Protein AF-A0A826DBD9-F1 (afdb_monomer_lite)

Sequence (202 aa):
TCIGIIIVSYSLYLLYKIFKNRTNKFSIKQLVLSLCILIIGIWIFPSMSNSEAGSWYSEKFFPAYSSSVYELENSRDSVAAYVTYLGMVENENYDDNFFASVNKTDIATHEDNLKSELISLKKSKQSLEEIKAPWYLSDPYFKGGNKIINNQIEILKIQIKDIKSYLKKGSDNIKKSYERSGEIEEIQKKIDSLILEYNFHS

Organism: Listeria monocytogenes (NCBI:txid1639)

pLDDT: mean 79.6, std 13.5, range [39.66, 97.69]

Structure (mmCIF, N/CA/C/O backbone):
data_AF-A0A826DBD9-F1
#
_entry.id   AF-A0A826DBD9-F1
#
loop_
_atom_site.group_PDB
_atom_site.id
_atom_site.type_symbol
_atom_site.label_atom_id
_atom_site.label_alt_id
_atom_site.label_comp_id
_atom_site.label_asym_id
_atom_site.label_entity_id
_atom_site.label_seq_id
_atom_site.pdbx_PDB_ins_code
_atom_site.Cartn_x
_atom_site.Cartn_y
_atom_site.Cartn_z
_atom_site.occupancy
_atom_site.B_iso_or_equiv
_atom_site.auth_seq_id
_atom_site.auth_comp_id
_atom_site.auth_asym_id
_atom_site.auth_atom_id
_atom_site.pdbx_PDB_model_num
ATOM 1 N N . THR A 1 1 ? -9.667 7.531 26.352 1.00 48.44 1 THR A N 1
ATOM 2 C CA . THR A 1 1 ? -9.266 6.233 25.768 1.00 48.44 1 THR A CA 1
ATOM 3 C C . THR A 1 1 ? -8.760 5.239 26.810 1.00 48.44 1 THR A C 1
ATOM 5 O O . THR A 1 1 ? -9.379 4.194 26.935 1.00 48.44 1 THR A O 1
ATOM 8 N N . CYS A 1 2 ? -7.782 5.551 27.674 1.00 52.50 2 CYS A N 1
ATOM 9 C CA . CYS A 1 2 ? -7.395 4.645 28.784 1.00 52.50 2 CYS A CA 1
ATOM 10 C C . CYS A 1 2 ? -8.496 4.437 29.846 1.00 52.50 2 CYS A C 1
ATOM 12 O O . CYS A 1 2 ? -8.541 3.406 30.507 1.00 52.50 2 CYS A O 1
ATOM 14 N N . ILE A 1 3 ? -9.403 5.405 29.993 1.00 57.22 3 ILE A N 1
ATOM 15 C CA . ILE A 1 3 ? -10.398 5.451 31.072 1.00 57.22 3 ILE A CA 1
ATOM 16 C C . ILE A 1 3 ? -11.368 4.255 31.027 1.00 57.22 3 ILE A C 1
ATOM 18 O O . ILE A 1 3 ? -11.639 3.689 32.073 1.00 57.22 3 ILE A O 1
ATOM 22 N N . GLY A 1 4 ? -11.828 3.799 29.855 1.00 57.78 4 GLY A N 1
ATOM 23 C CA . GLY A 1 4 ? -12.777 2.676 29.752 1.00 57.78 4 GLY A CA 1
ATOM 24 C C . GLY A 1 4 ? -12.180 1.325 30.166 1.00 57.78 4 GLY A C 1
ATOM 25 O O . GLY A 1 4 ? -12.753 0.621 30.992 1.00 57.78 4 GLY A O 1
ATOM 26 N N . ILE A 1 5 ? -10.982 0.999 29.667 1.00 65.94 5 ILE A N 1
ATOM 27 C CA . ILE A 1 5 ? -10.252 -0.223 30.049 1.00 65.94 5 ILE A CA 1
ATOM 28 C C . ILE A 1 5 ? -9.853 -0.165 31.526 1.00 65.94 5 ILE A C 1
ATOM 30 O O . ILE A 1 5 ? -9.990 -1.164 32.232 1.00 65.94 5 ILE A O 1
ATOM 34 N N . ILE A 1 6 ? -9.418 1.002 32.016 1.00 70.06 6 ILE A N 1
ATOM 35 C CA . ILE A 1 6 ? -9.137 1.221 33.440 1.00 70.06 6 ILE A CA 1
ATOM 36 C C . ILE A 1 6 ? -10.406 0.998 34.266 1.00 70.06 6 ILE A C 1
ATOM 38 O O . ILE A 1 6 ? -10.347 0.288 35.261 1.00 70.06 6 ILE A O 1
ATOM 42 N N . ILE A 1 7 ? -11.557 1.523 33.841 1.00 72.38 7 ILE A N 1
ATOM 43 C CA . ILE A 1 7 ? -12.844 1.360 34.526 1.00 72.38 7 ILE A CA 1
ATOM 44 C C . ILE A 1 7 ? -13.275 -0.110 34.560 1.00 72.38 7 ILE A C 1
ATOM 46 O O . ILE A 1 7 ? -13.639 -0.602 35.628 1.00 72.38 7 ILE A O 1
ATOM 50 N N . VAL A 1 8 ? -13.202 -0.836 33.441 1.00 70.50 8 VAL A N 1
ATOM 51 C CA . VAL A 1 8 ? -13.578 -2.260 33.380 1.00 70.50 8 VAL A CA 1
ATOM 52 C C . VAL A 1 8 ? -12.626 -3.105 34.228 1.00 70.50 8 VAL A C 1
ATOM 54 O O . VAL A 1 8 ? -13.078 -3.900 35.052 1.00 70.50 8 VAL A O 1
ATOM 57 N N . SER A 1 9 ? -11.316 -2.874 34.111 1.00 73.75 9 SER A N 1
ATOM 58 C CA . SER A 1 9 ? -10.287 -3.589 34.880 1.00 73.75 9 SER A CA 1
ATOM 59 C C . SER A 1 9 ? -10.394 -3.306 36.381 1.00 73.75 9 SER A C 1
ATOM 61 O O . SER A 1 9 ? -10.300 -4.221 37.197 1.00 73.75 9 SER A O 1
ATOM 63 N N . TYR A 1 10 ? -10.654 -2.053 36.761 1.00 77.31 10 TYR A N 1
ATOM 64 C CA . TYR A 1 10 ? -10.854 -1.638 38.149 1.00 77.31 10 TYR A CA 1
ATOM 65 C C . TYR A 1 10 ? -12.151 -2.209 38.737 1.00 77.31 10 TYR A C 1
ATOM 67 O O . TYR A 1 10 ? -12.165 -2.662 39.882 1.00 77.31 10 TYR A O 1
ATOM 75 N N . SER A 1 11 ? -13.223 -2.269 37.944 1.00 73.25 11 SER A N 1
ATOM 76 C CA . SER A 1 11 ? -14.505 -2.861 38.352 1.00 73.25 11 SER A CA 1
ATOM 77 C C . SER A 1 11 ? -14.402 -4.374 38.535 1.00 73.25 11 SER A C 1
ATOM 79 O O . SER A 1 11 ? -14.896 -4.9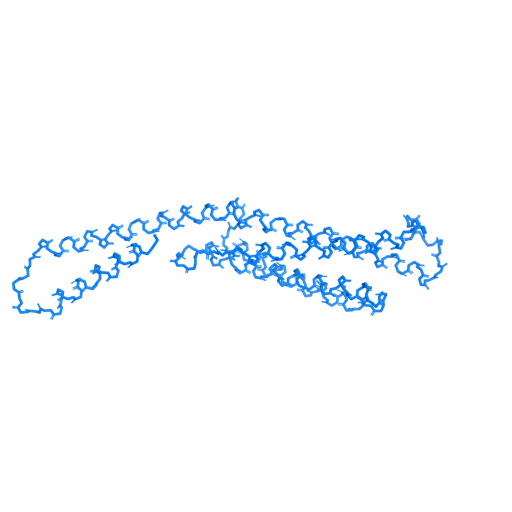05 39.530 1.00 73.25 11 SER A O 1
ATOM 81 N N . LEU A 1 12 ? -13.695 -5.063 37.632 1.00 78.31 12 LEU A N 1
ATOM 82 C CA . LEU A 1 12 ? -13.373 -6.489 37.754 1.00 78.31 12 LEU A CA 1
ATOM 83 C C . LEU A 1 12 ? -12.488 -6.770 38.973 1.00 78.31 12 LEU A C 1
ATOM 85 O O . LEU A 1 12 ? -12.736 -7.731 39.699 1.00 78.31 12 LEU A O 1
ATOM 89 N N . TYR A 1 13 ? -11.498 -5.917 39.243 1.00 81.25 13 TYR A N 1
ATOM 90 C CA . TYR A 1 13 ? -10.651 -6.022 40.433 1.00 81.25 13 TYR A CA 1
ATOM 91 C C . TYR A 1 13 ? -11.450 -5.837 41.733 1.00 81.25 13 TYR A C 1
ATOM 93 O O . TYR A 1 13 ? -11.269 -6.598 42.687 1.00 81.25 13 TYR A O 1
ATOM 101 N N . LEU A 1 14 ? -12.367 -4.864 41.768 1.00 75.25 14 LEU A N 1
ATOM 102 C CA . LEU A 1 14 ? -13.287 -4.661 42.888 1.00 75.25 14 LEU A CA 1
ATOM 103 C C . LEU A 1 14 ? -14.182 -5.885 43.103 1.00 75.25 14 LEU A C 1
ATOM 105 O O . LEU A 1 14 ? -14.230 -6.399 44.219 1.00 75.25 14 LEU A O 1
ATOM 109 N N . LEU A 1 15 ? -14.811 -6.402 42.043 1.00 74.31 15 LEU A N 1
ATOM 110 C CA . LEU A 1 15 ? -15.608 -7.634 42.087 1.00 74.31 15 LEU A CA 1
ATOM 111 C C . LEU A 1 15 ? -14.781 -8.819 42.610 1.00 74.31 15 LEU A C 1
ATOM 113 O O . LEU A 1 15 ? -15.207 -9.510 43.533 1.00 74.31 15 LEU A O 1
ATOM 117 N N . TYR A 1 16 ? -13.564 -9.015 42.105 1.00 78.69 16 TYR A N 1
ATOM 118 C CA . TYR A 1 16 ? -12.661 -10.068 42.575 1.00 78.69 16 TYR A CA 1
ATOM 119 C C . TYR A 1 16 ? -12.344 -9.945 44.073 1.00 78.69 16 TYR A C 1
ATOM 121 O O . TYR A 1 16 ? -12.431 -10.927 44.813 1.00 78.69 16 TYR A O 1
ATOM 129 N N . LYS A 1 17 ? -12.009 -8.738 44.545 1.00 75.75 17 LYS A N 1
ATOM 130 C CA . LYS A 1 17 ? -11.693 -8.480 45.959 1.00 75.75 17 LYS A CA 1
ATOM 131 C C . LYS A 1 17 ? -12.891 -8.762 46.869 1.00 75.75 17 LYS A C 1
ATOM 133 O O . LYS A 1 17 ? -12.713 -9.295 47.964 1.00 75.75 17 LYS A O 1
ATOM 138 N N . ILE A 1 18 ? -14.092 -8.441 46.394 1.00 70.50 18 ILE A N 1
ATOM 139 C CA . ILE A 1 18 ? -15.359 -8.724 47.069 1.00 70.50 18 ILE A CA 1
ATOM 140 C C . ILE A 1 18 ? -15.573 -10.235 47.219 1.00 70.50 18 ILE A C 1
ATOM 142 O O . ILE A 1 18 ? -15.823 -10.705 48.325 1.00 70.50 18 ILE A O 1
ATOM 146 N N . PHE A 1 19 ? -15.416 -11.007 46.141 1.00 71.50 19 PHE A N 1
ATOM 147 C CA . PHE A 1 19 ? -15.623 -12.459 46.175 1.00 71.50 19 PHE A CA 1
ATOM 148 C C . PHE A 1 19 ? -14.521 -13.222 46.931 1.00 71.50 19 PHE A C 1
ATOM 150 O O . PHE A 1 19 ? -14.783 -14.295 47.481 1.00 71.50 19 PHE A O 1
ATOM 157 N N . LYS A 1 20 ? -13.296 -12.682 46.988 1.00 72.94 20 LYS A N 1
ATOM 158 C CA . LYS A 1 20 ? -12.157 -13.301 47.687 1.00 72.94 20 LYS A CA 1
ATOM 159 C C . LYS A 1 20 ? -12.229 -13.152 49.211 1.00 72.94 20 LYS A C 1
ATOM 161 O O . LYS A 1 20 ? -11.843 -14.076 49.924 1.00 72.94 20 LYS A O 1
ATOM 166 N N . ASN A 1 21 ? -12.742 -12.034 49.727 1.00 65.62 21 ASN A N 1
ATOM 167 C CA . ASN A 1 21 ? -12.870 -11.804 51.171 1.00 65.62 21 ASN A CA 1
ATOM 168 C C . ASN A 1 21 ? -14.209 -12.336 51.710 1.00 65.62 21 ASN A C 1
ATOM 170 O O . ASN A 1 21 ? -15.133 -11.574 51.981 1.00 65.62 21 ASN A O 1
ATOM 174 N N . ARG A 1 22 ? -14.295 -13.657 51.920 1.00 55.81 22 ARG A N 1
ATOM 175 C CA . ARG A 1 22 ? -15.496 -14.345 52.447 1.00 55.81 22 ARG A CA 1
ATOM 176 C C . ARG A 1 22 ? -15.865 -14.010 53.907 1.00 55.81 22 ARG A C 1
ATOM 178 O O . ARG A 1 22 ? -16.895 -14.475 54.378 1.00 55.81 22 ARG A O 1
ATOM 185 N N . THR A 1 23 ? -15.055 -13.233 54.630 1.00 57.78 23 THR A N 1
ATOM 186 C CA . THR A 1 23 ? -15.188 -13.013 56.086 1.00 57.78 23 THR A CA 1
ATOM 187 C C . THR A 1 23 ? -15.668 -11.620 56.509 1.00 57.78 23 THR A C 1
ATOM 189 O O . THR A 1 23 ? -15.941 -11.424 57.691 1.00 57.78 23 THR A O 1
ATOM 192 N N . ASN A 1 24 ? -15.827 -10.657 55.594 1.00 55.50 24 ASN A N 1
ATOM 193 C CA . ASN A 1 24 ? -16.277 -9.303 55.945 1.00 55.50 24 ASN A CA 1
ATOM 194 C C . ASN A 1 24 ? -17.747 -9.068 55.584 1.00 55.50 24 ASN A C 1
ATOM 196 O O . ASN A 1 24 ? -18.194 -9.454 54.507 1.00 55.50 24 ASN A O 1
ATOM 200 N N . LYS A 1 25 ? -18.481 -8.376 56.474 1.00 56.41 25 LYS A N 1
ATOM 201 C CA . LYS A 1 25 ? -19.826 -7.832 56.217 1.00 56.41 25 LYS A CA 1
ATOM 202 C C . LYS A 1 25 ? -19.807 -7.046 54.910 1.00 56.41 25 LYS A C 1
ATOM 204 O O . LYS A 1 25 ? -19.299 -5.928 54.847 1.00 56.41 25 LYS A O 1
ATOM 209 N N . PHE A 1 26 ? -20.329 -7.659 53.862 1.00 61.50 26 PHE A N 1
ATOM 210 C CA . PHE A 1 26 ? -20.277 -7.098 52.532 1.00 61.50 26 PHE A CA 1
ATOM 211 C C . PHE A 1 26 ? -21.445 -6.126 52.313 1.00 61.50 26 PHE A C 1
ATOM 213 O O . PHE A 1 26 ? -22.592 -6.423 52.644 1.00 61.50 26 PHE A O 1
ATOM 220 N N . SER A 1 27 ? -21.152 -4.940 51.775 1.00 68.94 27 SER A N 1
ATOM 221 C CA . SER A 1 27 ? -22.168 -3.933 51.474 1.00 68.94 27 SER A CA 1
ATOM 222 C C . SER A 1 27 ? -22.761 -4.193 50.093 1.00 68.94 27 SER A C 1
ATOM 224 O O . SER A 1 27 ? -22.096 -3.985 49.080 1.00 68.94 27 SER A O 1
ATOM 226 N N . ILE A 1 28 ? -24.041 -4.576 50.039 1.00 72.50 28 ILE A N 1
ATOM 227 C CA . ILE A 1 28 ? -24.802 -4.763 48.788 1.00 72.50 28 ILE A CA 1
ATOM 228 C C . ILE A 1 28 ? -24.673 -3.536 47.868 1.00 72.50 28 ILE A C 1
ATOM 230 O O . ILE A 1 28 ? -24.557 -3.679 46.654 1.00 72.50 28 ILE A O 1
ATOM 234 N N . LYS A 1 29 ? -24.592 -2.326 48.440 1.00 73.00 29 LYS A N 1
ATOM 235 C CA . LYS A 1 29 ? -24.412 -1.076 47.684 1.00 73.00 29 LYS A CA 1
ATOM 236 C C . LYS A 1 29 ? -23.107 -1.053 46.879 1.00 73.00 29 LYS A C 1
ATOM 238 O O . LYS A 1 29 ? -23.101 -0.541 45.766 1.00 73.00 29 LYS A O 1
ATOM 243 N N . GLN A 1 30 ? -22.021 -1.618 47.413 1.00 71.00 30 GLN A N 1
ATOM 244 C CA . GLN A 1 30 ? -20.735 -1.698 46.711 1.00 71.00 30 GLN A CA 1
ATOM 245 C C . GLN A 1 30 ? -20.781 -2.708 45.558 1.00 71.00 30 GLN A C 1
ATOM 247 O O . GLN A 1 30 ? -20.226 -2.425 44.502 1.00 71.00 30 GLN A O 1
ATOM 252 N N . LEU A 1 31 ? -21.495 -3.832 45.716 1.00 74.56 31 LEU A N 1
ATOM 253 C CA . LEU A 1 31 ? -21.716 -4.789 44.620 1.00 74.56 31 LEU A CA 1
ATOM 254 C C . LEU A 1 31 ? -22.460 -4.138 43.463 1.00 74.56 31 LEU A C 1
ATOM 256 O O . LEU A 1 31 ? -22.037 -4.239 42.316 1.00 74.56 31 LEU A O 1
ATOM 260 N N . VAL A 1 32 ? -23.578 -3.485 43.792 1.00 77.56 32 VAL A N 1
ATOM 261 C CA . VAL A 1 32 ? -24.470 -2.864 42.816 1.00 77.56 32 VAL A CA 1
ATOM 262 C C . VAL A 1 32 ? -23.721 -1.759 42.087 1.00 77.56 32 VAL A C 1
ATOM 264 O O . VAL A 1 32 ? -23.766 -1.711 40.866 1.00 77.56 32 VAL A O 1
ATOM 267 N N . LEU A 1 33 ? -22.949 -0.937 42.802 1.00 77.88 33 LEU A N 1
ATOM 268 C CA . LEU A 1 33 ? -22.125 0.094 42.181 1.00 77.88 33 LEU A CA 1
ATOM 269 C C . LEU A 1 33 ? -21.072 -0.499 41.229 1.00 77.88 33 LEU A C 1
ATOM 271 O O . LEU A 1 33 ? -20.960 -0.036 40.098 1.00 77.88 33 LEU A O 1
ATOM 275 N N . SER A 1 34 ? -20.336 -1.539 41.639 1.00 71.81 34 SER A N 1
ATOM 276 C CA . SER A 1 34 ? -19.348 -2.195 40.769 1.00 71.81 34 SER A CA 1
ATOM 277 C C . SER A 1 34 ? -19.981 -2.855 39.542 1.00 71.81 34 SER A C 1
ATOM 279 O O . SER A 1 34 ? -19.418 -2.758 38.455 1.00 71.81 34 SER A O 1
ATOM 281 N N . LEU A 1 35 ? -21.154 -3.476 39.684 1.00 77.81 35 LEU A N 1
ATOM 282 C CA . LEU A 1 35 ? -21.924 -4.028 38.564 1.00 77.81 35 LEU A CA 1
ATOM 283 C C . LEU A 1 35 ? -22.421 -2.931 37.620 1.00 77.81 35 LEU A C 1
ATOM 285 O O . LEU A 1 35 ? -22.270 -3.071 36.411 1.00 77.81 35 LEU A O 1
ATOM 289 N N . CYS A 1 36 ? -22.949 -1.824 38.144 1.00 77.75 36 CYS A N 1
ATOM 290 C CA . CYS A 1 36 ? -23.381 -0.688 37.330 1.00 77.75 36 CYS A CA 1
ATOM 291 C C . CYS A 1 36 ? -22.215 -0.098 36.530 1.00 77.75 36 CYS A C 1
ATOM 293 O O . CYS A 1 36 ? -22.351 0.122 35.332 1.00 77.75 36 CYS A O 1
ATOM 295 N N . ILE A 1 37 ? -21.054 0.108 37.159 1.00 75.44 37 ILE A N 1
ATOM 296 C CA . ILE A 1 37 ? -19.860 0.627 36.479 1.00 75.44 37 ILE A CA 1
ATOM 297 C C . ILE A 1 37 ? -19.365 -0.361 35.409 1.00 75.44 37 ILE A C 1
ATOM 299 O O . ILE A 1 37 ? -18.997 0.060 34.313 1.00 75.44 37 ILE A O 1
ATOM 303 N N . LEU A 1 38 ? -19.403 -1.668 35.690 1.00 77.06 38 LEU A N 1
ATOM 304 C CA . LEU A 1 38 ? -19.059 -2.706 34.719 1.00 77.06 38 LEU A CA 1
ATOM 305 C C . LEU A 1 38 ? -20.002 -2.670 33.505 1.00 77.06 38 LEU A C 1
ATOM 307 O O . LEU A 1 38 ? -19.531 -2.643 32.373 1.00 77.06 38 LEU A O 1
ATOM 311 N N . ILE A 1 39 ? -21.319 -2.622 33.733 1.00 74.00 39 ILE A N 1
ATOM 312 C CA . ILE A 1 39 ? -22.338 -2.568 32.674 1.00 74.00 39 ILE A CA 1
ATOM 313 C C . ILE A 1 39 ? -22.170 -1.304 31.831 1.00 74.00 39 ILE A C 1
ATOM 315 O O . ILE A 1 39 ? -22.173 -1.395 30.609 1.00 74.00 39 ILE A O 1
ATOM 319 N N . ILE A 1 40 ? -21.961 -0.146 32.464 1.00 71.25 40 ILE A N 1
ATOM 320 C CA . ILE A 1 40 ? -21.705 1.127 31.776 1.00 71.25 40 ILE A CA 1
ATOM 321 C C . ILE A 1 40 ? -20.432 1.031 30.925 1.00 71.25 40 ILE A C 1
ATOM 323 O O . ILE A 1 40 ? -20.437 1.447 29.769 1.00 71.25 40 ILE A O 1
ATOM 327 N N . GLY A 1 41 ? -19.361 0.436 31.455 1.00 64.56 41 GLY A N 1
ATOM 328 C CA . GLY A 1 41 ? -18.133 0.188 30.699 1.00 64.56 41 GLY A CA 1
ATOM 329 C C . GLY A 1 41 ? -18.364 -0.705 29.477 1.00 64.56 41 GLY A C 1
ATOM 330 O O . GLY A 1 41 ? -17.904 -0.375 28.389 1.00 64.56 41 GLY A O 1
ATOM 331 N N . ILE A 1 42 ? -19.129 -1.789 29.636 1.00 69.50 42 ILE A N 1
ATOM 332 C CA . ILE A 1 42 ? -19.488 -2.722 28.554 1.00 69.50 42 ILE A CA 1
ATOM 333 C C . ILE A 1 42 ? -20.411 -2.060 27.518 1.00 69.50 42 ILE A C 1
ATOM 335 O O . ILE A 1 42 ? -20.306 -2.376 26.341 1.00 69.50 42 ILE A O 1
ATOM 339 N N . TRP A 1 43 ? -21.294 -1.142 27.921 1.00 66.38 43 TRP A N 1
ATOM 340 C CA . TRP A 1 43 ? -22.222 -0.449 27.015 1.00 66.38 43 TRP A CA 1
ATOM 341 C C . TRP A 1 43 ? -21.573 0.693 26.225 1.00 66.38 43 TRP A C 1
ATOM 343 O O . TRP A 1 43 ? -21.887 0.886 25.054 1.00 66.38 43 TRP A O 1
ATOM 353 N N . ILE A 1 44 ? -20.674 1.459 26.849 1.00 65.56 44 ILE A N 1
ATOM 354 C CA . ILE A 1 44 ? -20.034 2.624 26.215 1.00 65.56 44 ILE A CA 1
ATOM 355 C C . ILE A 1 44 ? -18.912 2.196 25.258 1.00 65.56 44 ILE A C 1
ATOM 357 O O . ILE A 1 44 ? -18.668 2.861 24.254 1.00 65.56 44 ILE A O 1
ATOM 361 N N . PHE A 1 45 ? -18.221 1.087 25.540 1.00 66.00 45 PHE A N 1
ATOM 362 C CA . PHE A 1 45 ? -17.051 0.683 24.757 1.00 66.00 45 PHE A CA 1
ATOM 363 C C . PHE A 1 45 ? -17.375 0.321 23.290 1.00 66.00 45 PHE A C 1
ATOM 365 O O . PHE A 1 45 ? -16.670 0.815 22.412 1.00 66.00 45 PHE A O 1
ATOM 372 N N . PRO A 1 46 ? -18.441 -0.445 22.972 1.00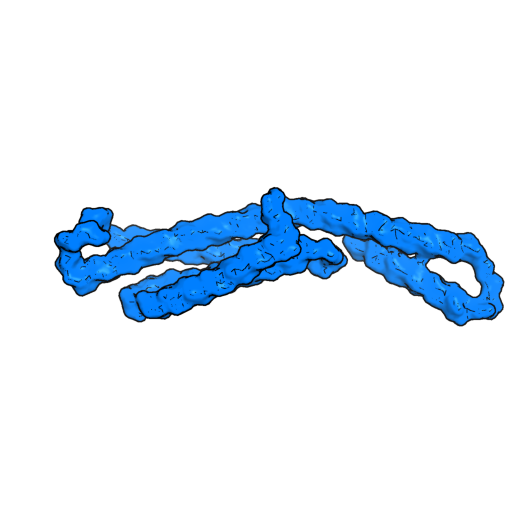 65.06 46 PRO A N 1
ATOM 373 C CA . PRO A 1 46 ? -18.807 -0.757 21.591 1.00 65.06 46 PRO A CA 1
ATOM 374 C C . PRO A 1 46 ? -19.265 0.467 20.793 1.00 65.06 46 PRO A C 1
ATOM 376 O O . PRO A 1 46 ? -18.856 0.631 19.651 1.00 65.06 46 PRO A O 1
ATOM 379 N N . SER A 1 47 ? -20.073 1.361 21.378 1.00 65.44 47 SER A N 1
ATOM 380 C CA . SER A 1 47 ? -20.557 2.554 20.665 1.00 65.44 47 SER A CA 1
ATOM 381 C C . SER A 1 47 ? -19.426 3.536 20.353 1.00 65.44 47 SER A C 1
ATOM 383 O O . SER A 1 47 ? -19.354 4.062 19.243 1.00 65.44 47 SER A O 1
ATOM 385 N N . MET A 1 48 ? -18.496 3.722 21.295 1.00 66.81 48 MET A N 1
ATOM 386 C CA . MET A 1 48 ? -17.281 4.509 21.085 1.00 66.81 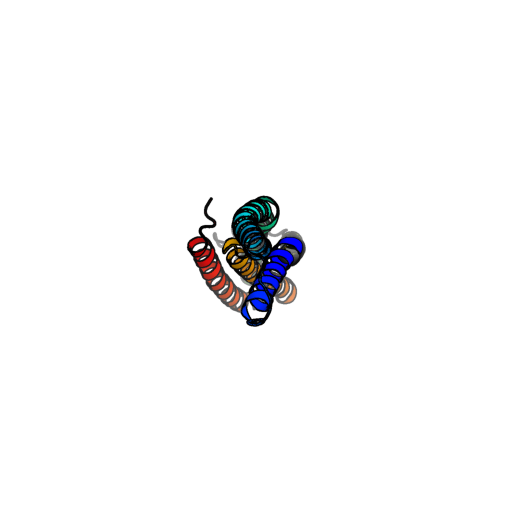48 MET A CA 1
ATOM 387 C C . MET A 1 48 ? -16.357 3.849 20.054 1.00 66.81 48 MET A C 1
ATOM 389 O O . MET A 1 48 ? -15.866 4.531 19.160 1.00 66.81 48 MET A O 1
ATOM 393 N N . SER A 1 49 ? -16.181 2.523 20.129 1.00 69.38 49 SER A N 1
ATOM 394 C CA . SER A 1 49 ? -15.386 1.755 19.164 1.00 69.38 49 SER A CA 1
ATOM 395 C C . SER A 1 49 ? -15.923 1.897 17.738 1.00 69.38 49 SER A C 1
ATOM 397 O O . SER A 1 49 ? -15.140 2.154 16.831 1.00 69.38 49 SER A O 1
ATOM 399 N N . ASN A 1 50 ? -17.242 1.805 17.546 1.00 69.88 50 ASN A N 1
ATOM 400 C CA . ASN A 1 50 ? -17.873 1.937 16.230 1.00 69.88 50 ASN A CA 1
ATOM 401 C C . ASN A 1 50 ? -17.783 3.376 15.693 1.00 69.88 50 ASN A C 1
ATOM 403 O O . ASN A 1 50 ? -17.532 3.585 14.508 1.00 69.88 50 ASN A O 1
ATOM 407 N N . SER A 1 51 ? -17.966 4.383 16.557 1.00 74.31 51 SER A N 1
ATOM 408 C CA . SER A 1 51 ? -17.831 5.791 16.160 1.00 74.31 51 SER A CA 1
ATOM 409 C C . SER A 1 51 ? -16.397 6.135 15.756 1.00 74.31 51 SER A C 1
ATOM 411 O O . SER A 1 51 ? -16.202 6.852 14.777 1.00 74.31 51 SER A O 1
ATOM 413 N N . GLU A 1 52 ? -15.399 5.639 16.494 1.00 80.56 52 GLU A N 1
ATOM 414 C CA . GLU A 1 52 ? -13.987 5.808 16.138 1.00 80.56 52 GLU A CA 1
ATOM 415 C C . GLU A 1 52 ? -13.610 5.000 14.889 1.00 80.56 52 GLU A C 1
ATOM 417 O O . GLU A 1 52 ? -12.750 5.432 14.124 1.00 80.56 52 GLU A O 1
ATOM 422 N N . ALA A 1 53 ? -14.249 3.849 14.651 1.00 80.81 53 ALA A N 1
ATOM 423 C CA . ALA A 1 53 ? -14.034 3.054 13.443 1.00 80.81 53 ALA A CA 1
ATOM 424 C C . ALA A 1 53 ? -14.533 3.788 12.199 1.00 80.81 53 ALA A C 1
ATOM 426 O O . ALA A 1 53 ? -13.795 3.891 11.220 1.00 80.81 53 ALA A O 1
ATOM 427 N N . GLY A 1 54 ? -15.736 4.366 12.265 1.00 79.75 54 GLY A N 1
ATOM 428 C CA . GLY A 1 54 ? -16.304 5.162 11.179 1.00 79.75 54 GLY A CA 1
ATOM 429 C C . GLY A 1 54 ? -15.441 6.372 10.820 1.00 79.75 54 GLY A C 1
ATOM 430 O O . GLY A 1 54 ? -15.122 6.556 9.647 1.00 79.75 54 GLY A O 1
ATOM 431 N N . SER A 1 55 ? -15.009 7.160 11.813 1.00 84.69 55 SER A N 1
ATOM 432 C CA . SER A 1 55 ? -14.160 8.335 11.560 1.00 84.69 55 SER A CA 1
ATOM 433 C C . SER A 1 55 ? -12.764 7.952 11.075 1.00 84.69 55 SER A C 1
ATOM 435 O O . SER A 1 55 ? -12.251 8.542 10.130 1.00 84.69 55 SER A O 1
ATOM 437 N N . TRP A 1 56 ? -12.141 6.925 11.657 1.00 87.38 56 TRP A N 1
ATOM 438 C CA . TRP A 1 56 ? -10.847 6.444 11.177 1.00 87.38 56 TRP A CA 1
ATOM 439 C C . TRP A 1 56 ? -10.923 5.940 9.732 1.00 87.38 56 TRP A C 1
ATOM 441 O O . TRP A 1 56 ? -10.023 6.229 8.939 1.00 87.38 56 TRP A O 1
ATOM 451 N N . TYR A 1 57 ? -11.989 5.213 9.386 1.00 85.56 57 TYR A N 1
ATOM 452 C CA . TYR A 1 57 ? -12.202 4.718 8.034 1.00 85.56 57 TYR A CA 1
ATOM 453 C C . TYR A 1 57 ? -12.314 5.867 7.026 1.00 85.56 57 TYR A C 1
ATOM 455 O O . TYR A 1 57 ? -11.524 5.923 6.082 1.00 85.56 57 TYR A O 1
ATOM 463 N N . SER A 1 58 ? -13.243 6.799 7.248 1.00 86.69 58 SER A N 1
ATOM 464 C CA . SER A 1 58 ? -13.563 7.858 6.285 1.00 86.69 58 SER A CA 1
ATOM 465 C C . SER A 1 58 ? -12.526 8.982 6.235 1.00 86.69 58 SER A C 1
ATOM 467 O O . SER A 1 58 ? -12.283 9.533 5.164 1.00 86.69 58 SER A O 1
ATOM 469 N N . GLU A 1 59 ? -11.888 9.320 7.358 1.00 88.38 59 GLU A N 1
ATOM 470 C CA . GLU A 1 59 ? -10.978 10.471 7.441 1.00 88.38 59 GLU A CA 1
ATOM 471 C C . GLU A 1 59 ? -9.507 10.099 7.234 1.00 88.38 59 GLU A C 1
ATOM 473 O O . GLU A 1 59 ? -8.700 10.967 6.901 1.00 88.38 59 GLU A O 1
ATOM 478 N N . LYS A 1 60 ? -9.125 8.835 7.462 1.00 89.38 60 LYS A N 1
ATOM 479 C CA . LYS A 1 60 ? -7.713 8.412 7.428 1.00 89.38 60 LYS A CA 1
ATOM 480 C C . LYS A 1 60 ? -7.471 7.271 6.457 1.00 89.38 60 LYS A C 1
ATOM 482 O O . LYS A 1 60 ? -6.693 7.430 5.521 1.00 89.38 60 LYS A O 1
ATOM 487 N N . PHE A 1 61 ? -8.113 6.127 6.683 1.00 90.00 61 PHE A N 1
ATOM 488 C CA . PHE A 1 61 ? -7.837 4.911 5.921 1.00 90.00 61 PHE A CA 1
ATOM 489 C C . PHE A 1 61 ? -8.225 5.053 4.448 1.00 90.00 61 PHE A C 1
ATOM 491 O O . PHE A 1 61 ? -7.363 4.911 3.584 1.00 90.00 61 PHE A O 1
ATOM 498 N N . PHE A 1 62 ? -9.494 5.347 4.154 1.00 89.50 62 PHE A N 1
ATOM 499 C CA . PHE A 1 62 ? -10.009 5.342 2.786 1.00 89.50 62 PHE A CA 1
ATOM 500 C C . PHE A 1 62 ? -9.338 6.397 1.890 1.00 89.50 62 PHE A C 1
ATOM 502 O O . PHE A 1 62 ? -8.912 6.035 0.790 1.00 89.50 62 PHE A O 1
ATOM 509 N N . PRO A 1 63 ? -9.142 7.660 2.326 1.00 91.12 63 PRO A N 1
ATOM 510 C CA . PRO A 1 63 ? -8.456 8.661 1.509 1.00 91.12 63 PRO A CA 1
ATOM 511 C C . PRO A 1 63 ? -7.017 8.270 1.156 1.00 91.12 63 PRO A C 1
ATOM 513 O O . PRO A 1 63 ? -6.593 8.410 0.012 1.00 91.12 63 PRO A O 1
ATO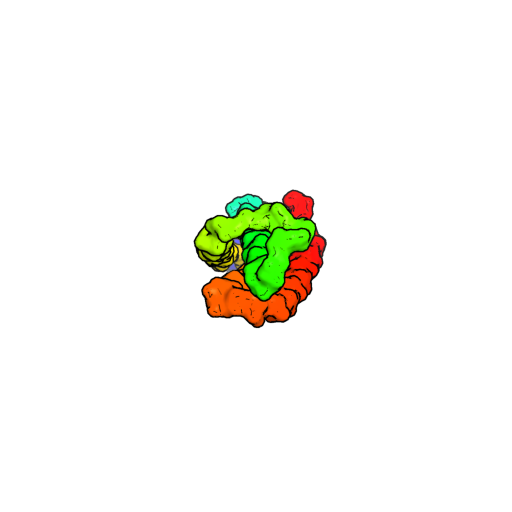M 516 N N . ALA A 1 64 ? -6.259 7.738 2.115 1.00 91.25 64 ALA A N 1
ATOM 517 C CA . ALA A 1 64 ? -4.877 7.351 1.858 1.00 91.25 64 ALA A CA 1
ATOM 518 C C . ALA A 1 64 ? -4.769 6.060 1.045 1.00 91.25 64 ALA A C 1
ATOM 520 O O . ALA A 1 64 ? -3.917 5.960 0.163 1.00 91.25 64 ALA A O 1
ATOM 521 N N . TYR A 1 65 ? -5.643 5.085 1.307 1.00 92.19 65 TYR A N 1
ATOM 522 C CA . TYR A 1 65 ? -5.715 3.861 0.519 1.00 92.19 65 TYR A CA 1
ATOM 523 C C . TYR A 1 65 ? -6.075 4.172 -0.939 1.00 92.19 65 TYR A C 1
ATOM 525 O O . TYR A 1 65 ? -5.313 3.808 -1.831 1.00 92.19 65 TYR A O 1
ATOM 533 N N . SER A 1 66 ? -7.154 4.918 -1.189 1.00 92.25 66 SER A N 1
ATOM 534 C CA . SER A 1 66 ? -7.568 5.310 -2.547 1.00 92.25 66 SER A CA 1
ATOM 535 C C . SER A 1 66 ? -6.499 6.125 -3.276 1.00 92.25 66 SER A C 1
ATOM 537 O O . SER A 1 66 ? -6.161 5.802 -4.412 1.00 92.25 66 SER A O 1
ATOM 539 N N . SER A 1 67 ? -5.884 7.107 -2.605 1.00 92.94 67 SER A N 1
ATOM 540 C CA . SER A 1 67 ? -4.742 7.841 -3.160 1.00 92.94 67 SER A CA 1
ATOM 541 C C . SER A 1 67 ? -3.595 6.898 -3.527 1.00 92.94 67 SER A C 1
ATOM 543 O O . SER A 1 67 ? -3.039 7.008 -4.612 1.00 92.94 67 SER A O 1
ATOM 545 N N . SER A 1 68 ? -3.262 5.922 -2.680 1.00 95.25 68 SER A N 1
ATOM 546 C CA . SER A 1 68 ? -2.195 4.964 -2.988 1.00 95.25 68 SER A CA 1
ATOM 547 C C . SER A 1 68 ? -2.496 4.037 -4.161 1.00 95.25 68 SER A C 1
ATOM 549 O O . SER A 1 68 ? -1.569 3.641 -4.864 1.00 95.25 68 SER A O 1
ATOM 551 N N . VAL A 1 69 ? -3.766 3.687 -4.372 1.00 94.44 69 VAL A N 1
ATOM 552 C CA . VAL A 1 69 ? -4.204 2.898 -5.528 1.00 94.44 69 VAL A CA 1
ATOM 553 C C . VAL A 1 69 ? -4.065 3.730 -6.802 1.00 94.44 69 VAL A C 1
ATOM 555 O O . VAL A 1 69 ? -3.509 3.237 -7.778 1.00 94.44 69 VAL A O 1
ATOM 558 N N . TYR A 1 70 ? -4.465 5.002 -6.762 1.00 93.44 70 TYR A N 1
ATOM 559 C CA . TYR A 1 70 ? -4.312 5.931 -7.883 1.00 93.44 70 TYR A CA 1
ATOM 560 C C . TYR A 1 70 ? -2.840 6.149 -8.275 1.00 93.44 70 TYR A C 1
ATOM 562 O O . TYR A 1 70 ? -2.478 6.017 -9.441 1.00 93.44 70 TYR A O 1
ATOM 570 N N . GLU A 1 71 ? -1.958 6.410 -7.303 1.00 93.00 71 GLU A N 1
ATOM 571 C CA . GLU A 1 71 ? -0.520 6.558 -7.582 1.00 93.00 71 GLU A CA 1
ATOM 572 C C . GLU A 1 71 ? 0.097 5.258 -8.124 1.00 93.00 71 GLU A C 1
ATOM 574 O O . GLU A 1 71 ? 0.982 5.281 -8.979 1.00 93.00 71 GLU A O 1
ATOM 579 N N . LEU A 1 72 ? -0.369 4.098 -7.646 1.00 93.62 72 LEU A N 1
ATOM 580 C CA . LEU A 1 72 ? 0.063 2.810 -8.179 1.00 93.62 72 LEU A CA 1
ATOM 581 C C . LEU A 1 72 ? -0.336 2.658 -9.652 1.00 93.62 72 LEU A C 1
ATOM 583 O O . LEU A 1 72 ? 0.512 2.259 -10.448 1.00 93.62 72 LEU A O 1
ATOM 587 N N . GLU A 1 73 ? -1.579 2.976 -10.008 1.00 91.06 73 GLU A N 1
ATOM 588 C CA . GLU A 1 73 ? -2.096 2.909 -11.381 1.00 91.06 73 GLU A CA 1
ATOM 589 C C . GLU A 1 73 ? -1.273 3.786 -12.335 1.00 91.06 73 GLU A C 1
ATOM 591 O O . GLU A 1 73 ? -0.661 3.255 -13.264 1.00 91.06 73 GLU A O 1
ATOM 596 N N . ASN A 1 74 ? -1.105 5.075 -12.017 1.00 87.69 74 ASN A N 1
ATOM 597 C CA . ASN A 1 74 ? -0.291 6.004 -12.818 1.00 87.69 74 ASN A CA 1
ATOM 598 C C . ASN A 1 74 ? 1.142 5.502 -13.018 1.00 87.69 74 ASN A C 1
ATOM 600 O O . ASN A 1 74 ? 1.725 5.586 -14.107 1.00 87.69 74 ASN A O 1
ATOM 604 N N . SER A 1 75 ? 1.726 4.943 -11.958 1.00 92.00 75 SER A N 1
ATOM 605 C CA . SER A 1 75 ? 3.080 4.418 -12.027 1.00 92.00 75 SER A CA 1
ATOM 606 C C . SER A 1 75 ? 3.183 3.171 -12.908 1.00 92.00 75 SER A C 1
ATOM 608 O O . SER A 1 75 ? 4.211 2.968 -13.555 1.00 92.00 75 SER A O 1
ATOM 610 N N . ARG A 1 76 ? 2.147 2.322 -12.948 1.00 87.88 76 ARG A N 1
ATOM 611 C CA . ARG A 1 76 ? 2.113 1.127 -13.802 1.00 87.88 76 ARG A CA 1
ATOM 612 C C . ARG A 1 76 ? 1.987 1.517 -15.266 1.00 87.88 76 ARG A C 1
ATOM 614 O O . ARG A 1 76 ? 2.725 0.965 -16.080 1.00 87.88 76 ARG A O 1
ATOM 621 N N . ASP A 1 77 ? 1.155 2.505 -15.573 1.00 84.44 77 ASP A N 1
ATOM 622 C CA . ASP A 1 77 ? 1.028 3.052 -16.926 1.00 84.44 77 ASP A CA 1
ATOM 623 C C . ASP A 1 77 ? 2.349 3.666 -17.400 1.00 84.44 77 ASP A C 1
ATOM 625 O O . ASP A 1 77 ? 2.815 3.393 -18.508 1.00 84.44 77 ASP A O 1
ATOM 629 N N . SER A 1 78 ? 3.025 4.408 -16.520 1.00 85.44 78 SER A N 1
ATOM 630 C CA . SER A 1 78 ? 4.342 4.984 -16.808 1.00 85.44 78 SER A CA 1
ATOM 631 C C . SER A 1 78 ? 5.415 3.916 -17.044 1.00 85.44 78 SER A C 1
ATOM 633 O O . SER A 1 78 ? 6.241 4.057 -17.948 1.00 85.44 78 SER A O 1
ATOM 635 N N . VAL A 1 79 ? 5.402 2.820 -16.274 1.00 86.62 79 VAL A N 1
ATOM 636 C CA . VAL A 1 79 ? 6.297 1.673 -16.506 1.00 86.62 79 VAL A CA 1
ATOM 637 C C . VAL A 1 79 ? 5.986 1.000 -17.842 1.00 86.62 79 VAL A C 1
ATOM 639 O O . VAL A 1 79 ? 6.914 0.732 -18.601 1.00 86.62 79 VAL A O 1
ATOM 642 N N . ALA A 1 80 ? 4.714 0.764 -18.168 1.00 83.12 80 ALA A N 1
ATOM 643 C CA . ALA A 1 80 ? 4.319 0.152 -19.435 1.00 83.12 80 ALA A CA 1
ATOM 644 C C . ALA A 1 80 ? 4.752 1.000 -20.643 1.00 83.12 80 ALA A C 1
ATOM 646 O O . ALA A 1 80 ? 5.312 0.466 -21.606 1.00 83.12 80 ALA A O 1
ATOM 647 N N . ALA A 1 81 ? 4.573 2.322 -20.564 1.00 80.75 81 ALA A N 1
ATOM 648 C CA . ALA A 1 81 ? 5.039 3.257 -21.583 1.00 80.75 81 ALA A CA 1
ATOM 649 C C . ALA A 1 81 ? 6.568 3.208 -21.737 1.00 80.75 81 ALA A C 1
ATOM 651 O O . ALA A 1 81 ? 7.071 3.086 -22.853 1.00 80.75 81 ALA A O 1
ATOM 652 N N . TYR A 1 82 ? 7.311 3.215 -20.626 1.00 82.50 82 TYR A N 1
ATOM 653 C CA . TYR A 1 82 ? 8.773 3.140 -20.650 1.00 82.50 82 TYR A CA 1
ATOM 654 C C . TYR A 1 82 ? 9.295 1.813 -21.218 1.00 82.50 82 TYR A C 1
ATOM 656 O O . TYR A 1 82 ? 10.247 1.800 -21.995 1.00 82.50 82 TYR A O 1
ATOM 664 N N . VAL A 1 83 ? 8.666 0.685 -20.878 1.00 80.81 83 VAL A N 1
ATOM 665 C CA . VAL A 1 83 ? 9.023 -0.634 -21.430 1.00 80.81 83 VAL A CA 1
ATOM 666 C C . VAL A 1 83 ? 8.768 -0.690 -22.932 1.00 80.81 83 VAL A C 1
ATOM 668 O O . VAL A 1 83 ? 9.627 -1.158 -23.678 1.00 80.81 83 VAL A O 1
ATOM 671 N N . THR A 1 84 ? 7.614 -0.192 -23.374 1.00 76.62 84 THR A N 1
ATOM 672 C CA . THR A 1 84 ? 7.261 -0.112 -24.799 1.00 76.62 84 THR A CA 1
ATOM 673 C C . THR A 1 84 ? 8.279 0.737 -25.556 1.00 76.62 84 THR A C 1
ATOM 675 O O . THR A 1 84 ? 8.778 0.321 -26.600 1.00 76.62 84 THR A O 1
ATOM 678 N N . TYR A 1 85 ? 8.661 1.880 -24.983 1.00 76.31 85 TYR A N 1
ATOM 679 C CA . TYR A 1 85 ? 9.710 2.738 -25.517 1.00 76.31 85 TYR A CA 1
ATOM 680 C C . TYR A 1 85 ? 11.060 2.007 -25.643 1.00 76.31 85 TYR A C 1
ATOM 682 O O . TYR A 1 85 ? 11.669 2.014 -26.710 1.00 76.31 85 TYR A O 1
ATOM 690 N N . LEU A 1 86 ? 11.523 1.334 -24.584 1.00 77.44 86 LEU A N 1
ATOM 691 C CA . LEU A 1 86 ? 12.789 0.593 -24.617 1.00 77.44 86 LEU A CA 1
ATOM 692 C C . LEU A 1 86 ? 12.790 -0.496 -25.700 1.00 77.44 86 LEU A C 1
ATOM 694 O O . LEU A 1 86 ? 13.764 -0.617 -26.438 1.00 77.44 86 LEU A O 1
ATOM 698 N N . GLY A 1 87 ? 11.684 -1.233 -25.847 1.00 73.81 87 GLY A N 1
ATOM 699 C CA . GLY A 1 87 ? 11.541 -2.256 -26.886 1.00 73.81 87 GLY A CA 1
ATOM 700 C C . GLY A 1 87 ? 11.576 -1.700 -28.316 1.00 73.81 87 GLY A C 1
ATOM 701 O O . GLY A 1 87 ? 12.078 -2.371 -29.218 1.00 73.81 87 GLY A O 1
ATOM 702 N N . MET A 1 88 ? 11.091 -0.471 -28.524 1.00 71.44 88 MET A N 1
ATOM 703 C CA . MET A 1 88 ? 11.188 0.241 -29.803 1.00 71.44 88 MET A CA 1
ATOM 704 C C . MET A 1 88 ? 12.635 0.636 -30.127 1.00 71.44 88 MET A C 1
ATOM 706 O O . MET A 1 88 ? 13.080 0.458 -31.260 1.00 71.44 88 MET A O 1
ATOM 710 N N . VAL A 1 89 ? 13.378 1.162 -29.145 1.00 69.56 89 VAL A N 1
ATOM 711 C CA . VAL A 1 89 ? 14.779 1.585 -29.330 1.00 69.56 89 VAL A CA 1
ATOM 712 C C . VAL A 1 89 ? 15.680 0.405 -29.668 1.00 69.56 89 VAL A C 1
ATOM 714 O O . VAL A 1 89 ? 16.523 0.522 -30.552 1.00 69.56 89 VAL A O 1
ATOM 717 N N . GLU A 1 90 ? 15.503 -0.725 -28.984 1.00 70.38 90 GLU A N 1
ATOM 718 C CA . GLU A 1 90 ? 16.366 -1.898 -29.156 1.00 70.38 90 GLU A CA 1
ATOM 719 C C . GLU A 1 90 ? 16.168 -2.627 -30.485 1.00 70.38 90 GLU A C 1
ATOM 721 O O . GLU A 1 90 ? 17.111 -3.235 -30.984 1.00 70.38 90 GLU A O 1
ATOM 726 N N . ASN A 1 91 ? 14.966 -2.581 -31.065 1.00 64.19 91 ASN A N 1
ATOM 727 C CA . ASN A 1 91 ? 14.660 -3.329 -32.285 1.00 64.19 91 ASN A CA 1
ATOM 728 C C . ASN A 1 91 ? 14.907 -2.548 -33.583 1.00 64.19 91 ASN A C 1
ATOM 730 O O . ASN A 1 91 ? 14.731 -3.132 -34.648 1.00 64.19 91 ASN A O 1
ATOM 734 N N . GLU A 1 92 ? 15.240 -1.250 -33.524 1.00 60.06 92 GLU A N 1
ATOM 735 C CA . GLU A 1 92 ? 15.380 -0.330 -34.679 1.00 60.06 92 GLU A CA 1
ATOM 736 C C . GLU A 1 92 ? 14.193 -0.333 -35.682 1.00 60.06 92 GLU A C 1
ATOM 738 O O . GLU A 1 92 ? 14.224 0.361 -36.700 1.00 60.06 92 GLU A O 1
ATOM 743 N N . ASN A 1 93 ? 13.109 -1.057 -35.386 1.00 53.69 93 ASN A N 1
ATOM 744 C CA . ASN A 1 93 ? 11.916 -1.211 -36.211 1.00 53.69 93 ASN A CA 1
ATOM 745 C C . ASN A 1 93 ? 10.926 -0.093 -35.892 1.00 53.69 93 ASN A C 1
ATOM 747 O O . ASN A 1 93 ? 9.950 -0.261 -35.163 1.00 53.69 93 ASN A O 1
ATOM 751 N N . TYR A 1 94 ? 11.202 1.072 -36.468 1.00 53.22 94 TYR A N 1
ATOM 752 C CA . TYR A 1 94 ? 10.356 2.260 -36.367 1.00 53.22 94 TYR A CA 1
ATOM 753 C C . TYR A 1 94 ? 9.017 2.144 -37.121 1.00 53.22 94 TYR A C 1
ATOM 755 O O . TYR A 1 94 ? 8.139 2.970 -36.890 1.00 53.22 94 TYR A O 1
ATOM 763 N N . ASP A 1 95 ? 8.864 1.136 -37.987 1.00 50.34 95 ASP A N 1
ATOM 764 C CA . ASP A 1 95 ? 7.687 0.933 -38.849 1.00 50.34 95 ASP A CA 1
ATOM 765 C C . ASP A 1 95 ? 6.698 -0.125 -38.319 1.00 50.34 95 ASP A C 1
ATOM 767 O O . ASP A 1 95 ? 5.719 -0.451 -38.994 1.00 50.34 95 ASP A O 1
ATOM 771 N N . ASP A 1 96 ? 6.919 -0.684 -37.123 1.00 56.25 96 ASP A N 1
ATOM 772 C CA . ASP A 1 96 ? 5.936 -1.589 -36.525 1.00 56.25 96 ASP A CA 1
ATOM 773 C C . ASP A 1 96 ? 4.722 -0.781 -36.035 1.00 56.25 96 ASP A C 1
ATOM 775 O O . ASP A 1 96 ? 4.856 0.155 -35.241 1.00 56.25 96 ASP A O 1
ATOM 779 N N . ASN A 1 97 ? 3.516 -1.153 -36.477 1.00 58.00 97 ASN A N 1
ATOM 780 C CA . ASN A 1 97 ? 2.267 -0.488 -36.078 1.00 58.00 97 ASN A CA 1
ATOM 781 C C . ASN A 1 97 ? 2.074 -0.478 -34.552 1.00 58.00 97 ASN A C 1
ATOM 783 O O . ASN A 1 97 ? 1.362 0.377 -34.029 1.00 58.00 97 ASN A O 1
ATOM 787 N N . PHE A 1 98 ? 2.722 -1.406 -33.841 1.00 56.88 98 PHE A N 1
ATOM 788 C CA . PHE A 1 98 ? 2.737 -1.459 -32.382 1.00 56.88 98 PHE A CA 1
ATOM 789 C C . PHE A 1 98 ? 3.437 -0.246 -31.734 1.00 56.88 98 PHE A C 1
ATOM 791 O O . PHE A 1 98 ? 3.084 0.138 -30.621 1.00 56.88 98 PHE A O 1
ATOM 798 N N . PHE A 1 99 ? 4.381 0.395 -32.433 1.00 56.34 99 PHE A N 1
ATOM 799 C CA . PHE A 1 99 ? 5.159 1.546 -31.951 1.00 56.34 99 PHE A CA 1
ATOM 800 C C . PHE A 1 99 ? 4.856 2.853 -32.700 1.00 56.34 99 PHE A C 1
ATOM 802 O O . PHE A 1 99 ? 5.428 3.892 -32.375 1.00 56.34 99 PHE A O 1
ATOM 809 N N . ALA A 1 100 ? 3.929 2.837 -33.665 1.00 55.41 100 ALA A N 1
ATOM 810 C CA . ALA A 1 100 ? 3.608 3.983 -34.524 1.00 55.41 100 ALA A CA 1
ATOM 811 C C . ALA A 1 100 ? 3.105 5.231 -33.764 1.00 55.41 100 ALA A C 1
ATOM 813 O O . ALA A 1 100 ? 3.138 6.337 -34.302 1.00 55.41 100 ALA A O 1
ATOM 814 N N . SER A 1 101 ? 2.654 5.079 -32.514 1.00 55.97 101 SER A N 1
ATOM 815 C CA . SER A 1 101 ? 2.230 6.184 -31.643 1.00 55.97 101 SER A CA 1
ATOM 816 C C . SER A 1 101 ? 3.334 6.736 -30.729 1.00 55.97 101 SER A C 1
ATOM 818 O O . SER A 1 101 ? 3.065 7.653 -29.954 1.00 55.97 101 SER A O 1
ATOM 820 N N . VAL A 1 102 ? 4.551 6.184 -30.764 1.00 55.50 102 VAL A N 1
ATOM 821 C CA . VAL A 1 102 ? 5.651 6.556 -29.861 1.00 55.50 102 VAL A CA 1
ATOM 822 C C . VAL A 1 102 ? 6.568 7.571 -30.550 1.00 55.50 102 VAL A C 1
ATOM 824 O O . VAL A 1 102 ? 7.210 7.282 -31.559 1.00 55.50 102 VAL A O 1
ATOM 827 N N . ASN A 1 103 ? 6.628 8.791 -30.015 1.00 56.16 103 ASN A N 1
ATOM 828 C CA . ASN A 1 103 ? 7.413 9.882 -30.591 1.00 56.16 103 ASN A CA 1
ATOM 829 C C . ASN A 1 103 ? 8.895 9.769 -30.167 1.00 56.16 103 ASN A C 1
ATOM 831 O O . ASN A 1 103 ? 9.200 9.564 -28.995 1.00 56.16 103 ASN A O 1
ATOM 835 N N . LYS A 1 104 ? 9.849 9.917 -31.102 1.00 52.44 104 LYS A N 1
ATOM 836 C CA . LYS A 1 104 ? 11.293 9.663 -30.852 1.00 52.44 104 LYS A CA 1
ATOM 837 C C . LYS A 1 104 ? 11.962 10.616 -29.842 1.00 52.44 104 LYS A C 1
ATOM 839 O O . LYS A 1 104 ? 13.090 10.364 -29.428 1.00 52.44 104 LYS A O 1
ATOM 844 N N . THR A 1 105 ? 11.314 11.712 -29.460 1.00 50.53 105 THR A N 1
ATOM 845 C CA . THR A 1 105 ? 11.881 12.790 -28.626 1.00 50.53 105 THR A CA 1
ATOM 846 C C . THR A 1 105 ? 11.819 12.554 -27.106 1.00 50.53 105 THR A C 1
ATOM 848 O O . THR A 1 105 ? 12.224 13.435 -26.355 1.00 50.53 105 THR A O 1
ATOM 851 N N . ASP A 1 106 ? 11.365 11.387 -26.634 1.00 62.38 106 ASP A N 1
ATOM 852 C CA . ASP A 1 106 ? 10.795 11.237 -25.282 1.00 62.38 106 ASP A CA 1
ATOM 853 C C . ASP A 1 106 ? 11.607 10.453 -24.221 1.00 62.38 106 ASP A C 1
ATOM 855 O O . ASP A 1 106 ? 11.070 10.196 -23.146 1.00 62.38 106 ASP A O 1
ATOM 859 N N . ILE A 1 107 ? 12.892 10.097 -24.413 1.00 60.00 107 ILE A N 1
ATOM 860 C CA . ILE A 1 107 ? 13.656 9.375 -23.350 1.00 60.00 107 ILE A CA 1
ATOM 861 C C . ILE A 1 107 ? 13.659 10.151 -22.038 1.00 60.00 107 ILE A C 1
ATOM 863 O O . ILE A 1 107 ? 13.311 9.612 -20.989 1.00 60.00 107 ILE A O 1
ATOM 867 N N . ALA A 1 108 ? 14.078 11.418 -22.111 1.00 59.59 108 ALA A N 1
ATOM 868 C CA . ALA A 1 108 ? 14.176 12.276 -20.941 1.00 59.59 108 ALA A CA 1
ATOM 869 C C . ALA A 1 108 ? 12.796 12.442 -20.293 1.00 59.59 108 ALA A C 1
ATOM 871 O O . ALA A 1 108 ? 12.679 12.314 -19.081 1.00 59.59 108 ALA A O 1
ATOM 872 N N . THR A 1 109 ? 11.743 12.599 -21.103 1.00 77.62 109 THR A N 1
ATOM 873 C CA . THR A 1 109 ? 10.355 12.687 -20.639 1.00 77.62 109 THR A CA 1
ATOM 874 C C . THR A 1 109 ? 9.911 11.416 -19.914 1.00 77.62 109 THR A C 1
ATOM 876 O O . THR A 1 109 ? 9.364 11.497 -18.818 1.00 77.62 109 THR A O 1
ATOM 879 N N . HIS A 1 110 ? 10.164 10.227 -20.470 1.00 80.00 110 HIS A N 1
ATOM 880 C CA . HIS A 1 110 ? 9.741 8.971 -19.850 1.00 80.00 110 HIS A CA 1
ATOM 881 C C . HIS A 1 110 ? 10.546 8.634 -18.588 1.00 80.00 110 HIS A C 1
ATOM 883 O O . HIS A 1 110 ? 9.966 8.187 -17.596 1.00 80.00 110 HIS A O 1
ATOM 889 N N . GLU A 1 111 ? 11.860 8.874 -18.579 1.00 83.69 111 GLU A N 1
ATOM 890 C CA . GLU A 1 111 ? 12.670 8.713 -17.368 1.00 83.69 111 GLU A CA 1
ATOM 891 C C . GLU A 1 111 ? 12.279 9.711 -16.274 1.00 83.69 111 GLU A C 1
ATOM 893 O O . GLU A 1 111 ? 12.226 9.342 -15.098 1.00 83.69 111 GLU A O 1
ATOM 898 N N . ASP A 1 112 ? 12.013 10.967 -16.631 1.00 86.88 112 ASP A N 1
ATOM 899 C CA . ASP A 1 112 ? 11.613 11.995 -15.672 1.00 86.88 112 ASP A CA 1
ATOM 900 C C . ASP A 1 112 ? 10.205 11.737 -15.130 1.00 86.88 112 ASP A C 1
ATOM 902 O O . ASP A 1 112 ? 9.993 11.883 -13.922 1.00 86.88 112 ASP A O 1
ATOM 906 N N . ASN A 1 113 ? 9.291 11.218 -15.957 1.00 87.69 113 ASN A N 1
ATOM 907 C CA . ASN A 1 113 ? 8.005 10.693 -15.500 1.00 87.69 113 ASN A CA 1
ATOM 908 C C . ASN A 1 113 ? 8.220 9.559 -14.489 1.00 87.69 113 ASN A C 1
ATOM 910 O O . ASN A 1 113 ? 7.725 9.645 -13.369 1.00 87.69 113 ASN A O 1
ATOM 914 N N . LEU A 1 114 ? 9.052 8.554 -14.793 1.00 90.44 114 LEU A N 1
ATOM 915 C CA . LEU A 1 114 ? 9.360 7.476 -13.842 1.00 90.44 114 LEU A CA 1
ATOM 916 C C . LEU A 1 114 ? 9.990 7.981 -12.533 1.00 90.44 114 LEU A C 1
ATOM 918 O O . LEU A 1 114 ? 9.693 7.452 -11.458 1.00 90.44 114 LEU A O 1
ATOM 922 N N . LYS A 1 115 ? 10.860 8.997 -12.583 1.00 92.88 115 LYS A N 1
ATOM 923 C CA . LYS A 1 115 ? 11.426 9.625 -11.375 1.00 92.88 115 LYS A CA 1
ATOM 924 C C . LYS A 1 115 ? 10.352 10.363 -10.573 1.00 92.88 115 LYS A C 1
ATOM 926 O O . LYS A 1 115 ? 10.382 10.283 -9.342 1.00 92.88 115 LYS A O 1
ATOM 931 N N . SER A 1 116 ? 9.427 11.049 -11.242 1.00 93.25 116 SER A N 1
ATOM 932 C CA . SER A 1 116 ? 8.277 11.708 -10.615 1.00 93.25 116 SER A CA 1
ATOM 933 C C . SER A 1 116 ? 7.372 10.686 -9.922 1.00 93.25 116 SER A C 1
ATOM 935 O O . SER A 1 116 ? 7.155 10.785 -8.713 1.00 93.25 116 SER A O 1
ATOM 937 N N . GLU A 1 117 ? 6.976 9.625 -10.627 1.00 93.56 117 GLU A N 1
ATOM 938 C CA . GLU A 1 117 ? 6.170 8.527 -10.076 1.00 93.56 117 GLU A CA 1
ATOM 939 C C . GLU A 1 117 ? 6.862 7.860 -8.882 1.00 93.56 117 GLU A C 1
ATOM 941 O O . GLU A 1 117 ? 6.258 7.602 -7.840 1.00 93.56 117 GLU A O 1
ATOM 946 N N . LEU A 1 118 ? 8.180 7.658 -8.960 1.00 96.06 118 LEU A N 1
ATOM 947 C CA . LEU A 1 118 ? 8.963 7.130 -7.845 1.00 96.06 118 LEU A CA 1
ATOM 948 C C . LEU A 1 118 ? 8.881 8.017 -6.589 1.00 96.06 118 LEU A C 1
ATOM 950 O O . LEU A 1 118 ? 8.961 7.499 -5.469 1.00 96.06 118 LEU A O 1
ATOM 954 N N . ILE A 1 119 ? 8.780 9.339 -6.743 1.00 96.12 119 ILE A N 1
ATOM 955 C CA . ILE A 1 119 ? 8.597 10.274 -5.625 1.00 96.12 119 ILE A CA 1
ATOM 956 C C . ILE A 1 119 ? 7.175 10.149 -5.071 1.00 96.12 119 ILE A C 1
ATOM 958 O O . ILE A 1 119 ? 7.027 10.028 -3.850 1.00 96.12 119 ILE A O 1
ATOM 962 N N . SER A 1 120 ? 6.159 10.133 -5.934 1.00 95.75 120 SER A N 1
ATOM 963 C CA . SER A 1 120 ? 4.754 10.002 -5.532 1.00 95.75 120 SER A CA 1
ATOM 964 C C . SER A 1 120 ? 4.489 8.697 -4.781 1.00 95.75 120 SER A C 1
ATOM 966 O O . SER A 1 120 ? 3.986 8.728 -3.656 1.00 95.75 120 SER A O 1
ATOM 968 N N . LEU A 1 121 ? 4.970 7.560 -5.295 1.00 96.44 121 LEU A N 1
ATOM 969 C CA . LEU A 1 121 ? 4.849 6.260 -4.627 1.00 96.44 121 LEU A CA 1
ATOM 970 C C . LEU A 1 121 ? 5.531 6.236 -3.254 1.00 96.44 121 LEU A C 1
ATOM 972 O O . LEU A 1 121 ? 5.005 5.657 -2.303 1.00 96.44 121 LEU A O 1
ATOM 976 N N . LYS A 1 122 ? 6.705 6.868 -3.112 1.00 96.94 122 LYS A N 1
ATOM 977 C CA . LYS A 1 122 ? 7.392 6.961 -1.811 1.00 96.94 122 LYS A CA 1
ATOM 978 C C . LYS A 1 122 ? 6.589 7.783 -0.808 1.00 96.94 122 LYS A C 1
ATOM 980 O O . LYS A 1 122 ? 6.496 7.368 0.347 1.00 96.94 122 LYS A O 1
ATOM 985 N N . LYS A 1 123 ? 6.028 8.917 -1.239 1.00 95.38 123 LYS A N 1
ATOM 986 C CA . LYS A 1 123 ? 5.163 9.759 -0.400 1.00 95.38 123 LYS A CA 1
ATOM 987 C C . LYS A 1 123 ? 3.903 9.005 0.013 1.00 95.38 123 LYS A C 1
ATOM 989 O O . LYS A 1 123 ? 3.576 8.989 1.194 1.00 95.38 123 LYS A O 1
ATOM 994 N N . SER A 1 124 ? 3.256 8.322 -0.928 1.00 95.50 124 SER A N 1
ATOM 995 C CA . SER A 1 124 ? 2.066 7.513 -0.660 1.00 95.50 124 SER A CA 1
ATOM 996 C C . SER A 1 124 ? 2.352 6.387 0.341 1.00 95.50 124 SER A C 1
ATOM 998 O O . SER A 1 124 ? 1.655 6.247 1.345 1.00 95.50 124 SER A O 1
ATOM 1000 N N . LYS A 1 125 ? 3.464 5.661 0.159 1.00 96.44 125 LYS A N 1
ATOM 1001 C CA . LYS A 1 125 ? 3.923 4.639 1.112 1.00 96.44 125 LYS A CA 1
ATOM 1002 C C . LYS A 1 125 ? 4.131 5.218 2.512 1.00 96.44 125 LYS A C 1
ATOM 1004 O O . LYS A 1 125 ? 3.714 4.603 3.486 1.00 96.44 125 LYS A O 1
ATOM 1009 N N . GLN A 1 126 ? 4.778 6.379 2.614 1.00 95.12 126 GLN A N 1
ATOM 1010 C CA . GLN A 1 126 ? 4.988 7.042 3.900 1.00 95.12 126 GLN A CA 1
ATOM 1011 C C . GLN A 1 126 ? 3.656 7.445 4.548 1.00 95.12 126 GLN A C 1
ATOM 1013 O O . GLN A 1 126 ? 3.461 7.194 5.733 1.00 95.12 126 GLN A O 1
ATOM 1018 N N . SER A 1 127 ? 2.722 7.999 3.772 1.00 92.88 127 SER A N 1
ATOM 1019 C CA . SER A 1 127 ? 1.389 8.358 4.264 1.00 92.88 127 SER A CA 1
ATOM 1020 C C . SER A 1 127 ? 0.642 7.143 4.825 1.00 92.88 127 SER A C 1
ATOM 1022 O O . SER A 1 127 ? 0.091 7.222 5.921 1.00 92.88 127 SER A O 1
ATOM 1024 N N . LEU A 1 128 ? 0.698 5.994 4.144 1.00 92.94 128 LEU A N 1
ATOM 1025 C CA . LEU A 1 128 ? 0.128 4.742 4.650 1.00 92.94 128 LEU A CA 1
ATOM 1026 C C . LEU A 1 128 ? 0.814 4.251 5.936 1.00 92.94 128 LEU A C 1
ATOM 1028 O O . LEU A 1 128 ? 0.133 3.792 6.848 1.00 92.94 128 LEU A O 1
ATOM 1032 N N . GLU A 1 129 ? 2.142 4.367 6.039 1.00 92.00 129 GLU A N 1
ATOM 1033 C CA . GLU A 1 129 ? 2.909 3.987 7.241 1.00 92.00 129 GLU A CA 1
ATOM 1034 C C . GLU A 1 129 ? 2.583 4.872 8.464 1.00 92.00 129 GLU A C 1
ATOM 1036 O O . GLU A 1 129 ? 2.711 4.431 9.611 1.00 92.00 129 GLU A O 1
ATOM 1041 N N . GLU A 1 130 ? 2.144 6.111 8.238 1.00 90.25 130 GLU A N 1
ATOM 1042 C CA . GLU A 1 130 ? 1.739 7.051 9.289 1.00 90.25 130 GLU A CA 1
ATOM 1043 C C . GLU A 1 130 ? 0.319 6.779 9.819 1.00 90.25 130 GLU A C 1
ATOM 1045 O O . GLU A 1 130 ? -0.017 7.183 10.941 1.00 90.25 130 GLU A O 1
ATOM 1050 N N . ILE A 1 131 ? -0.504 6.034 9.075 1.00 86.94 131 ILE A N 1
ATOM 1051 C CA . ILE A 1 131 ? -1.851 5.658 9.508 1.00 86.94 131 ILE A CA 1
ATOM 1052 C C . ILE A 1 131 ? -1.762 4.518 10.510 1.00 86.94 131 ILE A C 1
ATOM 1054 O O . ILE A 1 131 ? -1.444 3.376 10.192 1.00 86.94 131 ILE A O 1
ATOM 1058 N N . LYS A 1 132 ? -2.116 4.828 11.754 1.00 71.56 132 LYS A N 1
ATOM 1059 C CA . LYS A 1 132 ? -2.227 3.839 12.824 1.00 71.56 132 LYS A CA 1
ATOM 1060 C C . LYS A 1 132 ? -3.691 3.633 13.162 1.00 71.56 132 LYS A C 1
ATOM 1062 O O . LYS A 1 132 ? -4.326 4.543 13.701 1.00 71.56 132 LYS A O 1
ATOM 1067 N N . ALA A 1 133 ? -4.224 2.448 12.868 1.00 73.69 133 ALA A N 1
ATOM 1068 C CA . ALA A 1 133 ? -5.505 2.063 13.440 1.00 73.69 133 ALA A CA 1
ATOM 1069 C C . ALA A 1 133 ? -5.357 1.905 14.967 1.00 73.69 133 ALA A C 1
ATOM 1071 O O . ALA A 1 133 ? -4.340 1.372 15.434 1.00 73.69 133 ALA A O 1
ATOM 1072 N N . PRO A 1 134 ? -6.340 2.349 15.763 1.00 69.44 134 PRO A N 1
ATOM 1073 C CA . PRO A 1 134 ? -6.387 2.105 17.200 1.00 69.44 134 PRO A CA 1
ATOM 1074 C C . PRO A 1 134 ? -6.319 0.603 17.529 1.00 69.44 134 PRO A C 1
ATOM 1076 O O . PRO A 1 134 ? -7.307 -0.117 17.453 1.00 69.44 134 PRO A O 1
ATOM 1079 N N . TRP A 1 135 ? -5.144 0.115 17.938 1.00 64.50 135 TRP A N 1
ATOM 1080 C CA . TRP A 1 135 ? -4.921 -1.307 18.256 1.00 64.50 135 TRP A CA 1
ATOM 1081 C C . TRP A 1 135 ? -5.693 -1.799 19.492 1.00 64.50 135 TRP A C 1
ATOM 1083 O O . TRP A 1 135 ? -5.813 -3.001 19.710 1.00 64.50 135 TRP A O 1
ATOM 1093 N N . TYR A 1 136 ? -6.173 -0.869 20.319 1.00 60.09 136 TYR A N 1
ATOM 1094 C CA . TYR A 1 136 ? -6.877 -1.133 21.573 1.00 60.09 136 TYR A CA 1
ATOM 1095 C C . TYR A 1 136 ? -8.401 -1.217 21.409 1.00 60.09 136 TYR A C 1
ATOM 1097 O O . TYR A 1 136 ? -9.098 -1.498 22.384 1.00 60.09 136 TYR A O 1
ATOM 1105 N N . LEU A 1 137 ? -8.923 -0.949 20.209 1.00 66.31 137 LEU A N 1
ATOM 1106 C CA . LEU A 1 137 ? -10.341 -1.077 19.901 1.00 66.31 137 LEU A CA 1
ATOM 1107 C C . LEU A 1 137 ? -10.620 -2.430 19.250 1.00 66.31 137 LEU A C 1
ATOM 1109 O O . LEU A 1 137 ? -9.833 -2.931 18.449 1.00 66.31 137 LEU A O 1
ATOM 1113 N N . SER A 1 138 ? -11.741 -3.037 19.630 1.00 66.00 138 SER A N 1
ATOM 1114 C CA . SER A 1 138 ? -12.104 -4.399 19.229 1.00 66.00 138 SER A CA 1
ATOM 1115 C C . SER A 1 138 ? -12.804 -4.477 17.875 1.00 66.00 138 SER A C 1
ATOM 1117 O O . SER A 1 138 ? -13.160 -5.577 17.455 1.00 66.00 138 SER A O 1
ATOM 1119 N N . ASP A 1 139 ? -13.041 -3.339 17.218 1.00 74.56 139 ASP A N 1
ATOM 1120 C CA . ASP A 1 139 ? -13.756 -3.312 15.949 1.00 74.56 139 ASP A CA 1
ATOM 1121 C C . ASP A 1 139 ? -12.963 -4.061 14.850 1.00 74.56 139 ASP A C 1
ATOM 1123 O O . ASP A 1 139 ? -11.793 -3.732 14.595 1.00 74.56 139 ASP A O 1
ATOM 1127 N N . PRO A 1 140 ? -13.567 -5.071 14.190 1.00 74.12 140 PRO A N 1
ATOM 1128 C CA . PRO A 1 140 ? -12.949 -5.802 13.086 1.00 74.12 140 PRO A CA 1
ATOM 1129 C C . PRO A 1 140 ? -12.404 -4.906 11.964 1.00 74.12 140 PRO A C 1
ATOM 1131 O O . PRO A 1 140 ? -11.378 -5.262 11.374 1.00 74.12 140 PRO A O 1
ATOM 1134 N N . TYR A 1 141 ? -13.006 -3.737 11.714 1.00 75.62 141 TYR A N 1
ATOM 1135 C CA . TYR A 1 141 ? -12.560 -2.781 10.696 1.00 75.62 141 TYR A CA 1
ATOM 1136 C C . TYR A 1 141 ? -11.118 -2.312 10.935 1.00 75.62 141 TYR A C 1
ATOM 1138 O O . TYR A 1 141 ? -10.338 -2.210 9.991 1.00 75.62 141 TYR A O 1
ATOM 1146 N N . PHE A 1 142 ? -10.687 -2.120 12.185 1.00 81.50 142 PHE A N 1
ATOM 1147 C CA . PHE A 1 142 ? -9.298 -1.729 12.462 1.00 81.50 142 PHE A CA 1
ATOM 1148 C C . PHE A 1 142 ? -8.300 -2.837 12.118 1.00 81.50 142 PHE A C 1
ATOM 1150 O O . PHE A 1 142 ? -7.219 -2.579 11.583 1.00 81.50 142 PHE A O 1
ATOM 1157 N N . LYS A 1 143 ? -8.657 -4.095 12.405 1.00 83.44 143 LYS A N 1
ATOM 1158 C CA . LYS A 1 143 ? -7.811 -5.254 12.096 1.00 83.44 143 LYS A CA 1
ATOM 1159 C C . LYS A 1 143 ? -7.745 -5.499 10.589 1.00 83.44 143 LYS A C 1
ATOM 1161 O O . LYS A 1 143 ? -6.654 -5.740 10.073 1.00 83.44 143 LYS A O 1
ATOM 1166 N N . GLY A 1 144 ? -8.885 -5.436 9.903 1.00 86.25 144 GLY A N 1
ATOM 1167 C CA . GLY A 1 144 ? -8.971 -5.562 8.450 1.00 86.25 144 GLY A CA 1
ATOM 1168 C C . GLY A 1 144 ? -8.204 -4.451 7.739 1.00 86.25 144 GLY A C 1
ATOM 1169 O O . GLY A 1 144 ? -7.323 -4.731 6.927 1.00 86.25 144 GLY A O 1
ATOM 1170 N N . GLY A 1 145 ? -8.441 -3.200 8.128 1.00 88.62 145 GLY A N 1
ATOM 1171 C CA . GLY A 1 145 ? -7.798 -2.035 7.528 1.00 88.62 145 GLY A CA 1
ATOM 1172 C C . GLY A 1 145 ? -6.278 -2.019 7.720 1.00 88.62 145 GLY A C 1
ATOM 1173 O O . GLY A 1 145 ? -5.550 -1.759 6.768 1.00 88.62 145 GLY A O 1
ATOM 1174 N N . ASN A 1 146 ? -5.765 -2.414 8.893 1.00 88.50 146 ASN A N 1
ATOM 1175 C CA . ASN A 1 146 ? -4.318 -2.585 9.093 1.00 88.50 146 ASN A CA 1
ATOM 1176 C C . ASN A 1 146 ? -3.709 -3.638 8.153 1.00 88.50 146 ASN A C 1
ATOM 1178 O O . ASN A 1 146 ? -2.611 -3.444 7.634 1.00 88.50 146 ASN A O 1
ATOM 1182 N N . LYS A 1 147 ? -4.398 -4.765 7.931 1.00 91.06 147 LYS A N 1
ATOM 1183 C CA . LYS A 1 147 ? -3.924 -5.791 6.990 1.00 91.06 147 LYS A CA 1
ATOM 1184 C C . LYS A 1 147 ? -3.914 -5.261 5.554 1.00 91.06 147 LYS A C 1
ATOM 1186 O O . LYS A 1 147 ? -2.944 -5.506 4.843 1.00 91.06 147 LYS A O 1
ATOM 1191 N N . ILE A 1 148 ? -4.950 -4.521 5.150 1.00 92.75 148 ILE A N 1
ATOM 1192 C CA . ILE A 1 148 ? -5.028 -3.894 3.822 1.00 92.75 148 ILE A CA 1
ATOM 1193 C C . ILE A 1 148 ? -3.892 -2.881 3.641 1.00 92.75 148 ILE A C 1
ATOM 1195 O O . ILE A 1 148 ? -3.166 -2.977 2.657 1.00 92.75 148 ILE A O 1
ATOM 1199 N N . ILE A 1 149 ? -3.669 -1.984 4.611 1.00 92.94 149 ILE A N 1
ATOM 1200 C CA . ILE A 1 149 ? -2.551 -1.024 4.599 1.00 92.94 149 ILE A CA 1
ATOM 1201 C C . ILE A 1 149 ? -1.215 -1.749 4.414 1.00 92.94 149 ILE A C 1
ATOM 1203 O O . ILE A 1 149 ? -0.419 -1.367 3.560 1.00 92.94 149 ILE A O 1
ATOM 1207 N N . ASN A 1 150 ? -0.969 -2.811 5.186 1.00 93.81 150 ASN A N 1
ATOM 1208 C CA . ASN A 1 150 ? 0.290 -3.550 5.111 1.00 93.81 150 ASN A CA 1
ATOM 1209 C C . ASN A 1 150 ? 0.503 -4.186 3.732 1.00 93.81 150 ASN A C 1
ATOM 1211 O O . ASN A 1 150 ? 1.578 -4.025 3.156 1.00 93.81 150 ASN A O 1
ATOM 1215 N N . ASN A 1 151 ? -0.519 -4.848 3.183 1.00 96.00 151 ASN A N 1
ATOM 1216 C CA . ASN A 1 151 ? -0.465 -5.419 1.836 1.00 96.00 151 ASN A CA 1
ATOM 1217 C C . ASN A 1 151 ? -0.247 -4.328 0.770 1.00 96.00 151 ASN A C 1
ATOM 1219 O O . ASN A 1 151 ? 0.581 -4.491 -0.123 1.00 96.00 151 ASN A O 1
ATOM 1223 N N . GLN A 1 152 ? -0.918 -3.180 0.892 1.00 96.12 152 GLN A N 1
ATOM 1224 C CA . GLN A 1 152 ? -0.747 -2.063 -0.038 1.00 96.12 152 GLN A CA 1
ATOM 1225 C C . GLN A 1 152 ? 0.672 -1.478 0.030 1.00 96.12 152 GLN A C 1
ATOM 1227 O O . GLN A 1 152 ? 1.287 -1.204 -0.998 1.00 96.12 152 GLN A O 1
ATOM 1232 N N . ILE A 1 153 ? 1.251 -1.351 1.228 1.00 96.75 153 ILE A N 1
ATOM 1233 C CA . ILE A 1 153 ? 2.654 -0.950 1.408 1.00 96.75 153 ILE A CA 1
ATOM 1234 C C . ILE A 1 153 ? 3.606 -1.954 0.739 1.00 96.75 153 ILE A C 1
ATOM 1236 O O . ILE A 1 153 ? 4.629 -1.542 0.183 1.00 96.75 153 ILE A O 1
ATOM 1240 N N . GLU A 1 154 ? 3.316 -3.256 0.792 1.00 97.38 154 GLU A N 1
ATOM 1241 C CA . GLU A 1 154 ? 4.107 -4.273 0.090 1.00 97.38 154 GLU A CA 1
ATOM 1242 C C . GLU A 1 154 ? 4.041 -4.099 -1.430 1.00 97.38 154 GLU A C 1
ATOM 1244 O O . GLU A 1 154 ? 5.098 -4.048 -2.064 1.00 97.38 154 GLU A O 1
ATOM 1249 N N . ILE A 1 155 ? 2.849 -3.883 -1.995 1.00 97.50 155 ILE A N 1
ATOM 1250 C CA . ILE A 1 155 ? 2.680 -3.567 -3.422 1.00 97.50 155 ILE A CA 1
ATOM 1251 C C . ILE A 1 155 ? 3.507 -2.330 -3.807 1.00 97.50 155 ILE A C 1
ATOM 1253 O O . ILE A 1 155 ? 4.305 -2.383 -4.747 1.00 97.50 155 ILE A O 1
ATOM 1257 N N . LEU A 1 156 ? 3.412 -1.238 -3.038 1.00 97.50 156 LEU A N 1
ATOM 1258 C CA . LEU A 1 156 ? 4.184 -0.017 -3.298 1.00 97.50 156 LEU A CA 1
ATOM 1259 C C . LEU A 1 156 ? 5.699 -0.264 -3.231 1.00 97.50 156 LEU A C 1
ATOM 1261 O O . LEU A 1 156 ? 6.452 0.275 -4.042 1.00 97.50 156 LEU A O 1
ATOM 1265 N N . LYS A 1 157 ? 6.181 -1.090 -2.292 1.00 97.69 157 LYS A N 1
ATOM 1266 C CA . LYS A 1 157 ? 7.607 -1.460 -2.207 1.00 97.69 157 LYS A CA 1
ATOM 1267 C C . LYS A 1 157 ? 8.068 -2.215 -3.451 1.00 97.69 157 LYS A C 1
ATOM 1269 O O . LYS A 1 157 ? 9.174 -1.942 -3.932 1.00 97.69 157 LYS A O 1
ATOM 1274 N N . ILE A 1 158 ? 7.253 -3.141 -3.954 1.00 96.69 158 ILE A N 1
ATOM 1275 C CA . ILE A 1 158 ? 7.547 -3.904 -5.172 1.00 96.69 158 ILE A CA 1
ATOM 1276 C C . ILE A 1 158 ? 7.607 -2.957 -6.375 1.00 96.69 158 ILE A C 1
ATOM 1278 O O . ILE A 1 158 ? 8.623 -2.942 -7.073 1.00 96.69 158 ILE A O 1
ATOM 1282 N N . GLN A 1 159 ? 6.611 -2.085 -6.544 1.00 95.88 159 GLN A N 1
ATOM 1283 C CA . GLN A 1 159 ? 6.563 -1.121 -7.648 1.00 95.88 159 GLN A CA 1
ATOM 1284 C C . GLN A 1 159 ? 7.741 -0.131 -7.615 1.00 95.88 159 GLN A C 1
ATOM 1286 O O . GLN A 1 159 ? 8.432 0.072 -8.613 1.00 95.88 159 GLN A O 1
ATOM 1291 N N . ILE A 1 160 ? 8.066 0.419 -6.440 1.00 96.62 160 ILE A N 1
ATOM 1292 C CA . ILE A 1 160 ? 9.240 1.286 -6.233 1.00 96.62 160 ILE A CA 1
ATOM 1293 C C . ILE A 1 160 ? 10.537 0.568 -6.627 1.00 96.62 160 ILE A C 1
ATOM 1295 O O . ILE A 1 160 ? 11.447 1.176 -7.198 1.00 96.62 160 ILE A O 1
ATOM 1299 N N . LYS A 1 161 ? 10.669 -0.717 -6.276 1.00 95.31 161 LYS A N 1
ATOM 1300 C CA . LYS A 1 161 ? 11.833 -1.537 -6.635 1.00 95.31 161 LYS A CA 1
ATOM 1301 C C . LYS A 1 161 ? 11.896 -1.764 -8.142 1.00 95.31 161 LYS A C 1
ATOM 1303 O O . LYS A 1 161 ? 13.003 -1.808 -8.688 1.00 95.31 161 LYS A O 1
ATOM 1308 N N . ASP A 1 162 ? 10.748 -1.891 -8.793 1.00 92.81 162 ASP A N 1
ATOM 1309 C CA . ASP A 1 162 ? 10.676 -2.105 -10.228 1.00 92.81 162 ASP A CA 1
ATOM 1310 C C . ASP A 1 162 ? 11.078 -0.872 -11.026 1.00 92.81 162 ASP A C 1
ATOM 1312 O O . ASP A 1 162 ? 12.040 -0.940 -11.793 1.00 92.81 162 ASP A O 1
ATOM 1316 N N . ILE A 1 163 ? 10.494 0.287 -10.716 1.00 93.81 163 ILE A N 1
ATOM 1317 C CA . ILE A 1 163 ? 10.874 1.570 -11.324 1.00 93.81 163 ILE A CA 1
ATOM 1318 C C . ILE A 1 163 ? 12.371 1.842 -11.142 1.00 93.81 163 ILE A C 1
ATOM 1320 O O . ILE A 1 163 ? 13.078 2.160 -12.096 1.00 93.81 163 ILE A O 1
ATOM 1324 N N . LYS A 1 164 ? 12.908 1.641 -9.930 1.00 93.62 164 LYS A N 1
ATOM 1325 C CA . LYS A 1 164 ? 14.356 1.780 -9.681 1.00 93.62 164 LYS A CA 1
ATOM 1326 C C . LYS A 1 164 ? 15.203 0.830 -10.523 1.00 93.62 164 LYS A C 1
ATOM 1328 O O . LYS A 1 164 ? 16.345 1.155 -10.840 1.00 93.62 164 LYS A O 1
ATOM 1333 N N . SER A 1 165 ? 14.694 -0.365 -10.808 1.00 91.06 165 SER A N 1
ATOM 1334 C CA . SER A 1 165 ? 15.410 -1.338 -11.626 1.00 91.06 165 SER A CA 1
ATOM 1335 C C . SER A 1 165 ? 15.415 -0.907 -13.090 1.00 91.06 165 SER A C 1
ATOM 1337 O O . SER A 1 165 ? 16.476 -0.969 -13.703 1.00 91.06 165 SER A O 1
ATOM 1339 N N . TYR A 1 166 ? 14.298 -0.391 -13.607 1.00 88.38 166 TYR A N 1
ATOM 1340 C CA . TYR A 1 166 ? 14.214 0.184 -14.951 1.00 88.38 166 TYR A CA 1
ATOM 1341 C C . TYR A 1 166 ? 15.120 1.403 -15.134 1.00 88.38 166 TYR A C 1
ATOM 1343 O O . TYR A 1 166 ? 15.900 1.433 -16.081 1.00 88.38 166 TYR A O 1
ATOM 1351 N N . LEU A 1 167 ? 15.132 2.329 -14.171 1.00 88.12 167 LEU A N 1
ATOM 1352 C CA . LEU A 1 167 ? 16.032 3.492 -14.184 1.00 88.12 167 LEU A CA 1
ATOM 1353 C C . LEU A 1 167 ? 17.528 3.119 -14.108 1.00 88.12 167 LEU A C 1
ATOM 1355 O O . LEU A 1 167 ? 18.380 3.955 -14.383 1.00 88.12 167 LEU A O 1
ATOM 1359 N N . LYS A 1 168 ? 17.873 1.891 -13.688 1.00 88.50 168 LYS A N 1
ATOM 1360 C CA . LYS A 1 168 ? 19.269 1.433 -13.562 1.00 88.50 168 LYS A CA 1
ATOM 1361 C C . LYS A 1 168 ? 19.711 0.491 -14.680 1.00 88.50 168 LYS A C 1
ATOM 1363 O O . LYS A 1 168 ? 20.886 0.491 -15.033 1.00 88.50 168 LYS A O 1
ATOM 1368 N N . LYS A 1 169 ? 18.823 -0.397 -15.123 1.00 82.31 169 LYS A N 1
ATOM 1369 C CA . LYS A 1 169 ? 19.139 -1.528 -16.008 1.00 82.31 169 LYS A CA 1
ATOM 1370 C C . LYS A 1 169 ? 18.416 -1.475 -17.350 1.00 82.31 169 LYS A C 1
ATOM 1372 O O . LYS A 1 169 ? 18.690 -2.324 -18.182 1.00 82.31 169 LYS A O 1
ATOM 1377 N N . GLY A 1 170 ? 17.489 -0.537 -17.545 1.00 79.81 170 GLY A N 1
ATOM 1378 C CA . GLY A 1 170 ? 16.692 -0.472 -18.765 1.00 79.81 170 GLY A CA 1
ATOM 1379 C C . GLY A 1 170 ? 15.928 -1.773 -19.035 1.00 79.81 170 GLY A C 1
ATOM 1380 O O . GLY A 1 170 ? 15.300 -2.343 -18.135 1.00 79.81 170 GLY A O 1
ATOM 1381 N N . SER A 1 171 ? 15.998 -2.230 -20.279 1.00 76.00 171 SER A N 1
ATOM 1382 C CA . SER A 1 171 ? 15.309 -3.394 -20.859 1.00 76.00 171 SER A CA 1
ATOM 1383 C C . SER A 1 171 ? 15.681 -4.735 -20.221 1.00 76.00 171 SER A C 1
ATOM 1385 O O . SER A 1 171 ? 14.819 -5.605 -20.075 1.00 76.00 171 SER A O 1
ATOM 1387 N N . ASP A 1 172 ? 16.901 -4.879 -19.694 1.00 80.75 172 ASP A N 1
ATOM 1388 C CA . ASP A 1 172 ? 17.370 -6.088 -18.996 1.00 80.75 172 ASP A CA 1
ATOM 1389 C C . ASP A 1 172 ? 16.527 -6.449 -17.749 1.00 80.75 172 ASP A C 1
ATOM 1391 O O . ASP A 1 172 ? 16.700 -7.511 -17.136 1.00 80.75 172 ASP A O 1
ATOM 1395 N N . ASN A 1 173 ? 15.621 -5.564 -17.317 1.00 83.81 173 ASN A N 1
ATOM 1396 C CA . ASN A 1 173 ? 14.731 -5.782 -16.179 1.00 83.81 173 ASN A CA 1
ATOM 1397 C C . ASN A 1 173 ? 13.379 -6.440 -16.533 1.00 83.81 173 ASN A C 1
ATOM 1399 O O . ASN A 1 173 ? 12.684 -6.858 -15.605 1.00 83.81 173 ASN A O 1
ATOM 1403 N N . ILE A 1 174 ? 13.006 -6.591 -17.812 1.00 82.06 174 ILE A N 1
ATOM 1404 C CA . ILE A 1 174 ? 11.649 -7.021 -18.228 1.00 82.06 174 ILE A CA 1
ATOM 1405 C C . ILE A 1 174 ? 11.194 -8.315 -17.540 1.00 82.06 174 ILE A C 1
ATOM 1407 O O . ILE A 1 174 ? 10.123 -8.350 -16.935 1.00 82.06 174 ILE A O 1
ATOM 1411 N N . LYS A 1 175 ? 12.025 -9.366 -17.541 1.00 84.38 175 LYS A N 1
ATOM 1412 C CA . LYS A 1 175 ? 11.669 -10.645 -16.899 1.00 84.38 175 LYS A CA 1
ATOM 1413 C C . LYS A 1 175 ? 11.356 -10.483 -15.406 1.00 84.38 175 LYS A C 1
ATOM 1415 O O . LYS A 1 175 ? 10.387 -11.046 -14.909 1.00 84.38 175 LYS A O 1
ATOM 1420 N N . LYS A 1 176 ? 12.160 -9.689 -14.692 1.00 87.31 176 LYS A N 1
ATOM 1421 C CA . LYS A 1 176 ? 11.966 -9.443 -13.254 1.00 87.31 176 LYS A CA 1
ATOM 1422 C C . LYS A 1 176 ? 10.747 -8.569 -12.981 1.00 87.31 176 LYS A C 1
ATOM 1424 O O . LYS A 1 176 ? 10.135 -8.724 -11.931 1.00 87.31 176 LYS A O 1
ATOM 1429 N N . SER A 1 177 ? 10.417 -7.652 -13.886 1.00 84.19 177 SER A N 1
ATOM 1430 C CA . SER A 1 177 ? 9.195 -6.850 -13.796 1.00 84.19 177 SER A CA 1
ATOM 1431 C C . SER A 1 177 ? 7.943 -7.714 -13.960 1.00 84.19 177 SER A C 1
ATOM 1433 O O . SER A 1 177 ? 6.994 -7.572 -13.191 1.00 84.19 177 SER A O 1
ATOM 1435 N N . TYR A 1 178 ? 7.971 -8.690 -14.874 1.00 85.06 178 TYR A N 1
ATOM 1436 C CA . TYR A 1 178 ? 6.880 -9.657 -15.018 1.00 85.06 178 TYR A CA 1
ATOM 1437 C C . TYR A 1 178 ? 6.677 -10.493 -13.743 1.00 85.06 178 TYR A C 1
ATOM 1439 O O . TYR A 1 178 ? 5.561 -10.584 -13.239 1.00 85.06 178 TYR A O 1
ATOM 1447 N N . GLU A 1 179 ? 7.761 -11.030 -13.167 1.00 88.81 179 GLU A N 1
ATOM 1448 C CA . GLU A 1 179 ? 7.717 -11.757 -11.885 1.00 88.81 179 GLU A CA 1
ATOM 1449 C C . GLU A 1 179 ? 7.113 -10.887 -10.764 1.00 88.81 179 GLU A C 1
ATOM 1451 O O . GLU A 1 179 ? 6.196 -11.313 -10.064 1.00 88.81 179 GLU A O 1
ATOM 1456 N N . ARG A 1 180 ? 7.553 -9.628 -10.651 1.00 90.19 180 ARG A N 1
ATOM 1457 C CA . ARG A 1 180 ? 7.027 -8.655 -9.676 1.00 90.19 180 ARG A CA 1
ATOM 1458 C C . ARG A 1 180 ? 5.562 -8.296 -9.906 1.00 90.19 180 ARG A C 1
ATOM 1460 O O . ARG A 1 180 ? 4.840 -8.074 -8.940 1.00 90.19 180 ARG A O 1
ATOM 1467 N N . SER A 1 181 ? 5.118 -8.236 -11.158 1.00 87.19 181 SER A N 1
ATOM 1468 C CA . SER A 1 181 ? 3.711 -7.992 -11.491 1.00 87.19 181 SER A CA 1
ATOM 1469 C C . SER A 1 181 ? 2.827 -9.140 -11.001 1.00 87.19 181 SER A C 1
ATOM 1471 O O . SER A 1 181 ? 1.757 -8.886 -10.452 1.00 87.19 181 SER A O 1
ATOM 1473 N N . GLY A 1 182 ? 3.311 -10.382 -11.111 1.00 90.50 182 GLY A N 1
ATOM 1474 C CA . GLY A 1 182 ? 2.664 -11.550 -10.509 1.00 90.50 182 GLY A CA 1
ATOM 1475 C C . GLY A 1 182 ? 2.589 -11.458 -8.981 1.00 90.50 182 GLY A C 1
ATOM 1476 O O . GLY A 1 182 ? 1.523 -11.672 -8.409 1.00 90.50 182 GLY A O 1
ATOM 1477 N N . GLU A 1 183 ? 3.681 -11.055 -8.318 1.00 94.69 183 GLU A N 1
ATOM 1478 C CA . GLU A 1 183 ? 3.687 -10.818 -6.862 1.00 94.69 183 GLU A CA 1
ATOM 1479 C C . GLU A 1 183 ? 2.646 -9.758 -6.451 1.00 94.69 183 GLU A C 1
ATOM 1481 O O . GLU A 1 183 ? 1.911 -9.950 -5.481 1.00 94.69 183 GLU A O 1
ATOM 1486 N N . ILE A 1 184 ? 2.545 -8.652 -7.201 1.00 93.75 184 ILE A N 1
ATOM 1487 C CA . ILE A 1 184 ? 1.541 -7.603 -6.963 1.00 93.75 184 ILE A CA 1
ATOM 1488 C C . ILE A 1 184 ? 0.122 -8.165 -7.099 1.00 93.75 184 ILE A C 1
ATOM 1490 O O . ILE A 1 184 ? -0.719 -7.895 -6.243 1.00 93.75 184 ILE A O 1
ATOM 1494 N N . GLU A 1 185 ? -0.152 -8.963 -8.133 1.00 93.81 185 GLU A N 1
ATOM 1495 C CA . GLU A 1 185 ? -1.474 -9.556 -8.357 1.00 93.81 185 GLU A CA 1
ATOM 1496 C C . GLU A 1 185 ? -1.884 -10.502 -7.216 1.00 93.81 185 GLU A C 1
ATOM 1498 O O . GLU A 1 185 ? -3.030 -10.481 -6.759 1.00 93.81 185 GLU A O 1
ATOM 1503 N N . GLU A 1 186 ? -0.953 -11.309 -6.704 1.00 96.00 186 GLU A N 1
ATOM 1504 C CA . GLU A 1 186 ? -1.211 -12.177 -5.551 1.00 96.00 186 GLU A CA 1
ATOM 1505 C C . GLU A 1 186 ? -1.536 -11.385 -4.282 1.00 96.00 186 GLU A C 1
ATOM 1507 O O . GLU A 1 186 ? -2.412 -11.782 -3.506 1.00 96.00 186 GLU A O 1
ATOM 1512 N N . ILE A 1 187 ? -0.849 -10.264 -4.051 1.00 96.06 187 ILE A N 1
ATOM 1513 C CA . ILE A 1 187 ? -1.128 -9.396 -2.904 1.00 96.06 187 ILE A CA 1
ATOM 1514 C C . ILE A 1 187 ? -2.465 -8.668 -3.096 1.00 96.06 187 ILE A C 1
ATOM 1516 O O . ILE A 1 187 ? -3.240 -8.581 -2.142 1.00 96.06 187 ILE A O 1
ATOM 1520 N N . GLN A 1 188 ? -2.794 -8.228 -4.315 1.00 94.50 188 GLN A N 1
ATOM 1521 C CA . GLN A 1 188 ? -4.080 -7.595 -4.618 1.00 94.50 188 GLN A CA 1
ATOM 1522 C C . GLN A 1 188 ? -5.252 -8.539 -4.325 1.00 94.50 188 GLN A C 1
ATOM 1524 O O . GLN A 1 188 ? -6.182 -8.152 -3.626 1.00 94.50 188 GLN A O 1
ATOM 1529 N N . LYS A 1 189 ? -5.158 -9.817 -4.717 1.00 94.56 189 LYS A N 1
ATOM 1530 C CA . LYS A 1 189 ? -6.173 -10.834 -4.375 1.00 94.56 189 LYS A CA 1
ATOM 1531 C C . LYS A 1 189 ? -6.381 -10.968 -2.863 1.00 94.56 189 LYS A C 1
ATOM 1533 O O . LYS A 1 189 ? -7.505 -11.178 -2.405 1.00 94.56 189 LYS A O 1
ATOM 1538 N N . LYS A 1 190 ? -5.313 -10.834 -2.065 1.00 94.62 190 LYS A N 1
ATOM 1539 C CA . LYS A 1 190 ? -5.420 -10.815 -0.594 1.00 94.62 190 LYS A CA 1
ATOM 1540 C C . LYS A 1 190 ? -6.136 -9.559 -0.106 1.00 94.62 190 LYS A C 1
ATOM 1542 O O . LYS A 1 190 ? -6.939 -9.665 0.815 1.00 94.62 190 LYS A O 1
ATOM 1547 N N . ILE A 1 191 ? -5.858 -8.394 -0.692 1.00 93.25 191 ILE A N 1
ATOM 1548 C CA . ILE A 1 191 ? -6.568 -7.148 -0.372 1.00 93.25 191 ILE A CA 1
ATOM 1549 C C . ILE A 1 191 ? -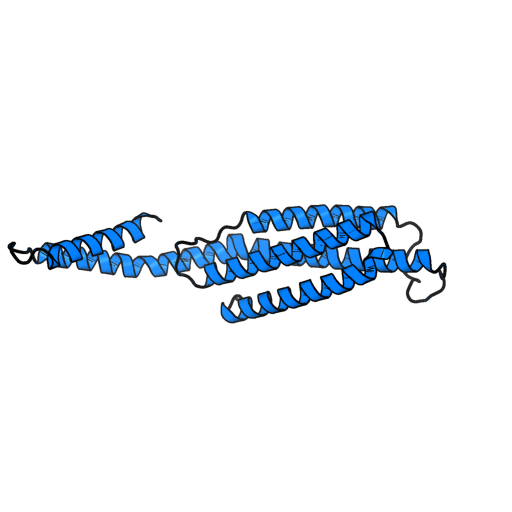8.057 -7.294 -0.688 1.00 93.25 191 ILE A C 1
ATOM 1551 O O . ILE A 1 191 ? -8.871 -7.063 0.200 1.00 93.25 191 ILE A O 1
ATOM 1555 N N . ASP A 1 192 ? -8.412 -7.766 -1.881 1.00 91.94 192 ASP A N 1
ATOM 1556 C CA . ASP A 1 192 ? -9.808 -7.938 -2.301 1.00 91.94 192 ASP A CA 1
ATOM 1557 C C . ASP A 1 192 ? -10.561 -8.894 -1.362 1.00 91.94 192 ASP A C 1
ATOM 1559 O O . ASP A 1 192 ? -11.671 -8.603 -0.915 1.00 91.94 192 ASP A O 1
ATOM 1563 N N . SER A 1 193 ? -9.920 -10.002 -0.968 1.00 91.69 193 SER A N 1
ATOM 1564 C CA . SER A 1 193 ? -10.471 -10.928 0.027 1.00 91.69 193 SER A CA 1
ATOM 1565 C C . SER A 1 193 ? -10.696 -10.272 1.392 1.00 91.69 193 SER A C 1
ATOM 1567 O O . SER A 1 193 ? -11.663 -10.615 2.067 1.00 91.69 193 SER A O 1
ATOM 1569 N N . LEU A 1 194 ? -9.819 -9.360 1.824 1.00 90.56 194 LEU A N 1
ATOM 1570 C CA . LEU A 1 194 ? -9.976 -8.634 3.088 1.00 90.56 194 LEU A CA 1
ATOM 1571 C C . LEU A 1 194 ? -11.083 -7.580 2.993 1.00 90.56 194 LEU A C 1
ATOM 1573 O O . LEU A 1 194 ? -11.847 -7.419 3.940 1.00 90.56 194 LEU A O 1
ATOM 1577 N N . ILE A 1 195 ? -11.200 -6.879 1.865 1.00 87.94 195 ILE A N 1
ATOM 1578 C CA . ILE A 1 195 ? -12.289 -5.922 1.638 1.00 87.94 195 ILE A CA 1
ATOM 1579 C C . ILE A 1 195 ? -13.640 -6.646 1.752 1.00 87.94 195 ILE A C 1
ATOM 1581 O O . ILE A 1 195 ? -14.524 -6.154 2.453 1.00 87.94 195 ILE A O 1
ATOM 1585 N N . LEU A 1 196 ? -13.754 -7.848 1.173 1.00 87.44 196 LEU A N 1
ATOM 1586 C CA . LEU A 1 196 ? -14.938 -8.706 1.285 1.00 87.44 196 LEU A CA 1
ATOM 1587 C C . LEU A 1 196 ? -15.166 -9.226 2.717 1.00 87.44 196 LEU A C 1
ATOM 1589 O O . LEU A 1 196 ? -16.278 -9.124 3.228 1.00 87.44 196 LEU A O 1
ATOM 1593 N N . GLU A 1 197 ? -14.132 -9.761 3.383 1.00 86.31 197 GLU A N 1
ATOM 1594 C CA . GLU A 1 197 ? -14.223 -10.312 4.753 1.00 86.31 197 GLU A CA 1
ATOM 1595 C C . GLU A 1 197 ? -14.715 -9.266 5.765 1.00 86.31 197 GLU A C 1
ATOM 1597 O O . GLU A 1 197 ? -15.525 -9.580 6.639 1.00 86.31 197 GLU A O 1
ATOM 1602 N N . TYR A 1 198 ? -14.227 -8.028 5.648 1.00 81.31 198 TYR A N 1
ATOM 1603 C CA . TYR A 1 198 ? -14.526 -6.936 6.580 1.00 81.31 198 TYR A CA 1
ATOM 1604 C C . TYR A 1 198 ? -15.590 -5.959 6.052 1.00 81.31 198 TYR A C 1
ATOM 1606 O O . TYR A 1 198 ? -15.881 -4.971 6.718 1.00 81.31 198 TYR A O 1
ATOM 1614 N N . ASN A 1 199 ? -16.198 -6.254 4.897 1.00 77.19 199 ASN A N 1
ATOM 1615 C CA . ASN A 1 199 ? -17.272 -5.486 4.265 1.00 77.19 199 ASN A CA 1
ATOM 1616 C C . ASN A 1 199 ? -16.953 -3.992 4.039 1.00 77.19 199 ASN A C 1
ATOM 1618 O O . ASN A 1 199 ? -17.791 -3.122 4.261 1.00 77.19 199 ASN A O 1
ATOM 1622 N N . PHE A 1 200 ? -15.751 -3.689 3.547 1.00 71.62 200 PHE A N 1
ATOM 1623 C CA . PHE A 1 200 ? -15.294 -2.328 3.218 1.00 71.62 200 PHE A CA 1
ATOM 1624 C C . PHE A 1 200 ? -15.938 -1.740 1.935 1.00 71.62 200 PHE A C 1
ATOM 1626 O O . PHE A 1 200 ? -15.329 -0.930 1.244 1.00 71.62 200 PHE A O 1
ATOM 1633 N N . HIS A 1 201 ? -17.157 -2.156 1.578 1.00 59.72 201 HIS A N 1
ATOM 1634 C CA . HIS A 1 201 ? -17.826 -1.808 0.314 1.00 59.72 201 HIS A CA 1
ATOM 1635 C C . HIS A 1 201 ? -18.813 -0.630 0.407 1.00 59.72 201 HIS A C 1
ATOM 1637 O O . HIS A 1 201 ? -19.538 -0.379 -0.556 1.00 59.72 201 HIS A O 1
ATOM 1643 N N . SER A 1 202 ? -18.880 0.061 1.548 1.00 39.66 202 SER A N 1
ATOM 1644 C CA . SER A 1 202 ? -19.834 1.151 1.813 1.00 39.66 202 SER A CA 1
ATOM 1645 C C . SER A 1 202 ? -19.231 2.538 1.649 1.00 39.66 202 SER A C 1
ATOM 1647 O O . SER A 1 202 ? -18.200 2.786 2.325 1.00 39.66 202 SER A O 1
#

Secondary structure (DSSP, 8-state):
-HHHHHHHHHHHHHHHHHHH-TTS---HHHHHHHHHHHHHHHHHHHHHHHHHHHHHIIIIIHHHHHHHHHHHHHHHHHHHHHHHHHHHHHH--TT-TTTTT--TT-HHHHHHHHHHHHHHHHHHHHHHHH----TT---HHHHHHHHHHHHHHHHHHHHHHHHHHHHHHGGGGHHHHHHHHHHHHHHHHHHHHHHHHTT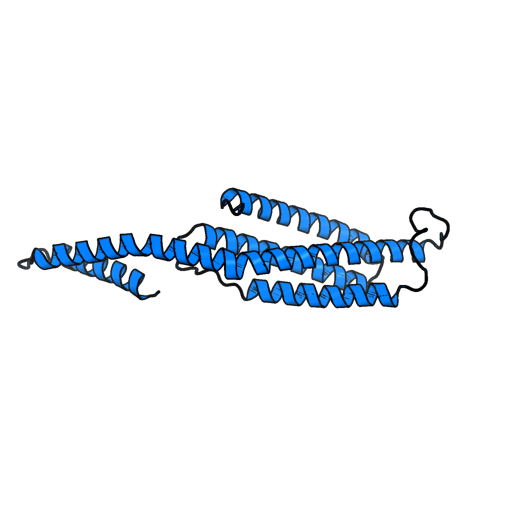---

Foldseek 3Di:
DVVLVCQLVVLVVQVVVQVVCPPDPDDPVSVVVSVVSNVVSVVVQVVVLVVLLVCLVPVALVVLLVLLVVLLVQLVVLVVLLLLVLVCVVVVCCPPPSCVPPDPPPPVVSLVSLVVSLVSLVVSLVSLVPRQQPPPRPQVSNVLSNLLSVLSNVLSVLSNVLSVCCNPPNNVCVVVVVVSVVVNVVSVVVNVVSCVVNVVPD

Radius of gyration: 27.1 Å; chains: 1; bounding box: 44×27×95 Å